Protein AF-A0A6S7IPS3-F1 (afdb_monomer)

Radius of gyration: 25.49 Å; Cα contacts (8 Å, |Δi|>4): 590; chains: 1; bounding box: 64×63×62 Å

Secondary structure (DSSP, 8-state):
----TT--EEEEETTEEEEE-SSS-HHHHHHHHHHHHHHTSS-HHHHHHHHHTT-EEEEE-TTS-GGGSGGGTTS-TTHHHH-SEE---SSS-EEEEEHHHHTT-TT-TT-GGGTS--HHHHHHHHHIIIIIIHHHSTTHHHHHHHHHHHHHHSS--TTTTSGGGS-HHHHHHHHHHHHTT-SPPPTTSS--SS--S--SHHHHHHH-HHHHHHHHHHSTT-PPP--HHHHHTTPPPPP-----SSSS-----PPPP-PPPPPPPPP---PPPPP----------SS-HHHHHHHHHTTTTTSTTHHHHHHH-TTTTT-SSGGGGS-HHHHHHHHHH--HHHHHH-HHHHHHTHHHHTT-

Mean predicted aligned error: 14.06 Å

InterPro domains:
  IPR003582 ShKT domain [PS51670] (283-320)
  IPR003582 ShKT domain [SM00254] (282-321)
  IPR024079 Metallopeptidase, catalytic domain superfamily [G3DSA:3.40.390.10] (58-219)

pLDDT: mean 86.86, std 17.75, range [29.33, 98.88]

Solvent-accessible surface area (backbone atoms only — not comparable to full-atom values): 19919 Å² total; per-residue (Å²): 134,92,67,68,85,66,55,68,36,79,51,65,35,92,81,25,44,31,35,22,36,75,80,38,58,70,65,34,56,53,48,51,34,46,48,54,40,57,77,44,29,18,31,61,57,31,43,50,32,17,40,77,56,60,32,34,37,36,47,35,24,79,92,52,47,51,43,69,43,76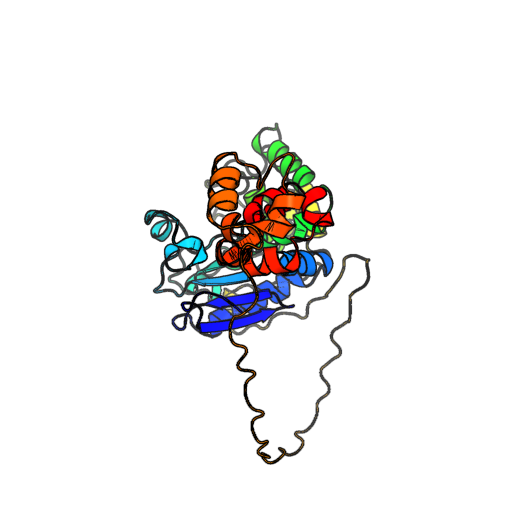,87,36,47,88,53,64,76,67,48,50,77,72,40,61,50,43,50,17,40,87,90,42,31,41,12,26,18,26,30,32,53,52,48,52,32,87,86,18,93,51,25,64,93,71,54,30,42,47,52,47,60,28,16,40,38,32,28,43,43,59,38,3,36,63,69,55,37,85,63,45,65,61,51,48,41,51,52,40,45,41,36,67,73,45,90,48,63,63,62,59,54,22,40,46,62,72,41,49,64,40,34,50,18,50,47,48,24,12,56,48,58,30,28,37,57,34,98,80,44,52,56,73,56,51,36,23,60,60,17,30,38,69,44,35,40,75,74,38,50,69,60,39,51,58,47,36,72,64,44,52,51,70,63,72,66,69,55,42,43,52,43,65,72,69,52,75,69,65,92,67,63,40,21,46,74,82,79,72,66,54,68,73,84,72,79,79,77,89,72,78,89,75,87,83,83,79,92,79,90,77,86,83,81,83,78,87,84,77,78,91,78,87,74,59,50,73,47,60,69,72,57,36,54,55,41,49,76,69,47,28,50,80,44,99,44,24,70,59,30,61,71,27,19,23,40,72,66,51,51,66,51,22,54,79,74,36,59,78,88,46,26,66,53,35,72,74,53,51,40,61,71,40,29,74,70,32,69,66,50,32,63,76,25,35,64,42,38,65,65,99

Sequence (360 aa):
MGLHSFYQKYAHAYGVPIISSNRADSRAIQRACYVVRFALADRKDIRDWLHDRYGRAGVIAERERTTDIPEHSYLPNWWNQRARGLGATLDKPISTGGEENILCRPSDRYYGGGRGEDIFLHEFAHAIHNLGVTGAIPGFDRRIRALYNKRKYGTDRRWSNTYYLSTDREFFAEGVTSYFDVNTETWNGKANGIHNHVNTRTELFSYDRDLYNIVKEVFPCGNRFLDRCSALKGKTPPPFKMNCDGKGGGVKPKPKPTVKPKPKPKPTTYPTPPLPTTTQSGCADKAAPAHCRVWVAKSYCTQHYKDYMMKNCKKSCGCCSPLQKVGAFYQNYCKQYATKTNCDKYAWVKKTCKVVCDCL

Foldseek 3Di:
DLDDPQWDDWDAALQAIETGGPQADVVLSVLLRVLVNQLQFAAPQLSVQLNVLNAYEYEAEQPGFPLVPVLNVPPDPCNRVVDQWAAAASSRRYTYHYSCLSQLNPPPPQNLVVQGASRSSLRVLSNSVRRRCPVRPPCLVVLLQVVLCCCQPNPNVPQPLAQLNVHSSSVLSQLLQQDQLGHDEDPVQPRDNHHGRRRHNVSCCVRPVSSSVSNCLSVVQSAHDDHNSNVSVVDDGDDGWGHNNPPDDTDPPDPDDDDDDDDDDDDDDDDDDDDDDDDDDDDDAQPDPVVLLVCVVVVCCQDPNVVVCLVGVCVSLVNPCLLVVQPSVCSVVCVPQLDQVNCVVPVVNCVNSVSSVSND

Organism: Paramuricea clavata (NCBI:txid317549)

Structure (mmCIF, N/CA/C/O backbone):
data_AF-A0A6S7IPS3-F1
#
_entry.id   AF-A0A6S7IPS3-F1
#
loop_
_atom_site.group_PDB
_atom_site.id
_atom_site.type_symbol
_atom_site.label_atom_id
_atom_site.label_alt_id
_atom_site.label_comp_id
_atom_site.label_asym_id
_atom_site.label_entity_id
_atom_site.label_seq_id
_atom_site.pdbx_PDB_ins_code
_atom_site.Cartn_x
_atom_site.Cartn_y
_atom_site.Cartn_z
_atom_site.occupancy
_atom_site.B_iso_or_equiv
_atom_site.auth_seq_id
_atom_site.auth_comp_id
_atom_site.auth_asym_id
_atom_site.auth_atom_id
_atom_site.pdbx_PDB_model_num
ATOM 1 N N . MET A 1 1 ? 7.816 -18.049 -13.320 1.00 56.25 1 MET A N 1
ATOM 2 C CA . MET A 1 1 ? 6.765 -17.154 -12.779 1.00 56.25 1 MET A CA 1
ATOM 3 C C . MET A 1 1 ? 5.740 -16.709 -13.825 1.00 56.25 1 MET A C 1
ATOM 5 O O . MET A 1 1 ? 4.728 -16.169 -13.416 1.00 56.25 1 MET A O 1
ATOM 9 N N . GLY A 1 2 ? 5.937 -16.940 -15.136 1.00 74.56 2 GLY A N 1
ATOM 10 C CA . GLY A 1 2 ? 4.930 -16.576 -16.152 1.00 74.56 2 GLY A CA 1
ATOM 11 C C . GLY A 1 2 ? 4.661 -15.069 -16.261 1.00 74.56 2 GLY A C 1
ATOM 12 O O . GLY A 1 2 ? 3.579 -14.678 -16.679 1.00 74.56 2 GLY A O 1
ATOM 13 N N . LEU A 1 3 ? 5.619 -14.239 -15.835 1.00 85.31 3 LEU A N 1
ATOM 14 C CA . LEU A 1 3 ? 5.525 -12.781 -15.858 1.00 85.31 3 LEU A CA 1
ATOM 15 C C . LEU A 1 3 ? 6.154 -12.223 -17.140 1.00 85.31 3 LEU A C 1
ATOM 17 O O . LEU A 1 3 ? 6.939 -12.902 -17.801 1.00 85.31 3 LEU A O 1
ATOM 21 N N . HIS A 1 4 ? 5.817 -10.974 -17.459 1.00 94.69 4 HIS A N 1
ATOM 22 C CA . HIS A 1 4 ? 6.373 -10.240 -18.593 1.00 94.69 4 HIS A CA 1
ATOM 23 C C . HIS A 1 4 ? 7.915 -10.201 -18.550 1.00 94.69 4 HIS A C 1
ATOM 25 O O . HIS A 1 4 ? 8.504 -10.057 -17.478 1.00 94.69 4 HIS A O 1
ATOM 31 N N . SER A 1 5 ? 8.572 -10.257 -19.715 1.00 95.44 5 SER A N 1
ATOM 32 C CA . SER A 1 5 ? 10.045 -10.270 -19.858 1.00 95.44 5 SER A CA 1
ATOM 33 C C . SER A 1 5 ? 10.745 -8.992 -19.374 1.00 95.44 5 SER A C 1
ATOM 35 O O . SER A 1 5 ? 11.966 -8.965 -19.212 1.00 95.44 5 SER A O 1
ATOM 37 N N . PHE A 1 6 ? 9.964 -7.941 -19.112 1.00 97.19 6 PHE A N 1
ATOM 38 C CA . PHE A 1 6 ? 10.408 -6.722 -18.434 1.00 97.19 6 PHE A CA 1
ATOM 39 C C . PHE A 1 6 ? 11.038 -7.029 -17.070 1.00 97.19 6 PHE A C 1
ATOM 41 O O . PHE A 1 6 ? 12.022 -6.398 -16.700 1.00 97.19 6 PHE A O 1
ATOM 48 N N . TYR A 1 7 ? 10.506 -8.010 -16.336 1.00 97.75 7 TYR A N 1
ATOM 49 C CA . TYR A 1 7 ? 10.975 -8.332 -14.993 1.00 97.75 7 TYR A CA 1
ATOM 50 C C . TYR A 1 7 ? 12.224 -9.208 -15.023 1.00 97.75 7 TYR A C 1
ATOM 52 O O . TYR A 1 7 ? 12.185 -10.364 -15.438 1.00 97.75 7 TYR A O 1
ATOM 60 N N . GLN A 1 8 ? 13.332 -8.647 -14.545 1.00 97.44 8 GLN A N 1
ATOM 61 C CA . GLN A 1 8 ? 14.662 -9.265 -14.587 1.00 97.44 8 GLN A CA 1
ATOM 62 C C . GLN A 1 8 ? 15.346 -9.286 -13.216 1.00 97.44 8 GLN A C 1
ATOM 64 O O . GLN A 1 8 ? 16.310 -10.024 -13.017 1.00 97.44 8 GLN A O 1
ATOM 69 N N . LYS A 1 9 ? 14.833 -8.517 -12.248 1.00 96.31 9 LYS A N 1
ATOM 70 C CA . LYS A 1 9 ? 15.218 -8.598 -10.837 1.00 96.31 9 LYS A CA 1
ATOM 71 C C . LYS A 1 9 ? 14.068 -9.155 -10.016 1.00 96.31 9 LYS A C 1
ATOM 73 O O . LYS A 1 9 ? 12.905 -8.829 -10.252 1.00 96.31 9 LYS A O 1
ATOM 78 N N . TYR A 1 10 ? 14.417 -9.994 -9.047 1.00 96.31 10 TYR A N 1
ATOM 79 C CA . TYR A 1 10 ? 13.468 -10.700 -8.201 1.00 96.31 10 TYR A CA 1
ATOM 80 C C . TYR A 1 10 ? 14.008 -10.856 -6.779 1.00 96.31 10 TYR A C 1
ATOM 82 O O . TYR A 1 10 ? 15.163 -11.225 -6.568 1.00 96.31 10 TYR A O 1
ATOM 90 N N . ALA A 1 11 ? 13.132 -10.631 -5.812 1.00 94.94 11 ALA A N 1
ATOM 91 C CA . ALA A 1 11 ? 13.226 -11.119 -4.447 1.00 94.94 11 ALA A CA 1
ATOM 92 C C . ALA A 1 11 ? 11.829 -11.585 -4.009 1.00 94.94 11 ALA A C 1
ATOM 94 O O . ALA A 1 11 ? 10.851 -11.425 -4.740 1.00 94.94 11 ALA A O 1
ATOM 95 N N . HIS A 1 12 ? 11.705 -12.153 -2.814 1.00 95.94 12 HIS A N 1
ATOM 96 C CA . HIS A 1 12 ? 10.392 -12.441 -2.248 1.00 95.94 12 HIS A CA 1
ATOM 97 C C . HIS A 1 12 ? 10.390 -12.351 -0.729 1.00 95.94 12 HIS A C 1
ATOM 99 O O . HIS A 1 12 ? 11.399 -12.604 -0.070 1.00 95.94 12 HIS A O 1
ATOM 105 N N . ALA A 1 13 ? 9.214 -12.071 -0.178 1.00 93.44 13 ALA A N 1
ATOM 106 C CA . ALA A 1 13 ? 8.926 -12.218 1.239 1.00 93.44 13 ALA A CA 1
ATOM 107 C C . ALA A 1 13 ? 7.641 -13.036 1.381 1.00 93.44 13 ALA A C 1
ATOM 109 O O . ALA A 1 13 ? 6.615 -12.684 0.813 1.00 93.44 13 ALA A O 1
ATOM 110 N N . TYR A 1 14 ? 7.708 -14.166 2.090 1.00 92.00 14 TYR A N 1
ATOM 111 C CA . TYR A 1 14 ? 6.552 -15.053 2.317 1.00 92.00 14 TYR A CA 1
ATOM 112 C C . TYR A 1 14 ? 5.823 -15.503 1.037 1.00 92.00 14 TYR A C 1
ATOM 114 O O . TYR A 1 14 ? 4.606 -15.619 1.018 1.00 92.00 14 TYR A O 1
ATOM 122 N N . GLY A 1 15 ? 6.566 -15.723 -0.049 1.00 88.88 15 GLY A N 1
ATOM 123 C CA . GLY A 1 15 ? 5.996 -16.111 -1.343 1.00 88.88 15 GLY A CA 1
ATOM 124 C C . GLY A 1 15 ? 5.400 -14.955 -2.155 1.00 88.88 15 GLY A C 1
ATOM 125 O O . GLY A 1 15 ? 4.961 -15.189 -3.275 1.00 88.88 15 GLY A O 1
ATOM 126 N N . VAL A 1 16 ? 5.420 -13.721 -1.643 1.00 95.12 16 VAL A N 1
ATOM 127 C CA . VAL A 1 16 ? 5.019 -12.505 -2.367 1.00 95.12 16 VAL A CA 1
ATOM 128 C C . VAL A 1 16 ? 6.215 -12.000 -3.181 1.00 95.12 16 VAL A C 1
ATOM 130 O O . VAL A 1 16 ? 7.246 -11.686 -2.577 1.00 95.12 16 VAL A O 1
ATOM 133 N N . PRO A 1 17 ? 6.136 -11.948 -4.525 1.00 97.38 17 PRO A N 1
ATOM 134 C CA . PRO A 1 17 ? 7.214 -11.446 -5.375 1.00 97.38 17 PRO A CA 1
ATOM 135 C C . PRO A 1 17 ? 7.490 -9.952 -5.179 1.00 97.38 17 PRO A C 1
ATOM 137 O O . PRO A 1 17 ? 6.562 -9.146 -5.163 1.00 97.38 17 PRO A O 1
ATOM 140 N N . ILE A 1 18 ? 8.772 -9.592 -5.128 1.00 98.56 18 ILE A N 1
ATOM 141 C CA . ILE A 1 18 ? 9.281 -8.230 -5.300 1.00 98.56 18 ILE A CA 1
ATOM 142 C C . ILE A 1 18 ? 10.056 -8.211 -6.612 1.00 98.56 18 ILE A C 1
ATOM 144 O O . ILE A 1 18 ? 11.066 -8.904 -6.734 1.00 98.56 18 ILE A O 1
ATOM 148 N N . ILE A 1 19 ? 9.580 -7.455 -7.596 1.00 98.44 19 ILE A N 1
ATOM 149 C CA . ILE A 1 19 ? 10.064 -7.528 -8.978 1.00 98.44 19 ILE A CA 1
ATOM 150 C C . ILE A 1 19 ? 10.410 -6.158 -9.552 1.00 98.44 19 ILE A C 1
ATOM 152 O O . ILE A 1 19 ? 9.846 -5.138 -9.173 1.00 98.44 19 ILE A O 1
ATOM 156 N N . SER A 1 20 ? 11.354 -6.129 -10.484 1.00 98.62 20 SER A N 1
ATOM 157 C CA . SER A 1 20 ? 11.685 -4.932 -11.261 1.00 98.62 20 SER A CA 1
ATOM 158 C C . SER A 1 20 ? 12.402 -5.320 -12.548 1.00 98.62 20 SER A C 1
ATOM 160 O O . SER A 1 20 ? 12.745 -6.492 -12.749 1.00 98.62 20 SER A O 1
ATOM 162 N N . SER A 1 21 ? 12.657 -4.344 -13.409 1.00 98.44 21 SER A N 1
ATOM 163 C CA . SER A 1 21 ? 13.586 -4.506 -14.519 1.00 98.44 21 SER A CA 1
ATOM 164 C C . SER A 1 21 ? 15.032 -4.655 -14.035 1.00 98.44 21 SER A C 1
ATOM 166 O O . SER A 1 21 ? 15.342 -4.607 -12.841 1.00 98.44 21 SER A O 1
ATOM 168 N N . ASN A 1 22 ? 15.956 -4.826 -14.978 1.00 97.62 22 ASN A N 1
ATOM 169 C CA . ASN A 1 22 ? 17.385 -4.786 -14.680 1.00 97.62 22 ASN A CA 1
ATOM 170 C C . ASN A 1 22 ? 17.904 -3.380 -14.337 1.00 97.62 22 ASN A C 1
ATOM 172 O O . ASN A 1 22 ? 19.006 -3.282 -13.792 1.00 97.62 22 ASN A O 1
ATOM 176 N N . ARG A 1 23 ? 17.137 -2.320 -14.629 1.00 98.12 23 ARG A N 1
ATOM 177 C CA . ARG A 1 23 ? 17.559 -0.924 -14.457 1.00 98.12 23 ARG A CA 1
ATOM 178 C C . ARG A 1 23 ? 17.527 -0.474 -13.007 1.00 98.12 23 ARG A C 1
ATOM 180 O O . ARG A 1 23 ? 18.312 0.399 -12.649 1.00 98.12 23 ARG A O 1
ATOM 187 N N . ALA A 1 24 ? 16.648 -1.054 -12.192 1.00 97.81 24 ALA A N 1
ATOM 188 C CA . ALA A 1 24 ? 16.538 -0.656 -10.799 1.00 97.81 24 ALA A CA 1
ATOM 189 C C . ALA A 1 24 ? 17.780 -1.062 -10.000 1.00 97.81 24 ALA A C 1
ATOM 191 O O . ALA A 1 24 ? 18.295 -2.163 -10.172 1.00 97.81 24 ALA A O 1
ATOM 192 N N . ASP A 1 25 ? 18.253 -0.230 -9.085 1.00 96.81 25 ASP A N 1
ATOM 193 C CA . ASP A 1 25 ? 19.314 -0.551 -8.140 1.00 96.81 25 ASP A CA 1
ATOM 194 C C . ASP A 1 25 ? 18.913 -1.767 -7.284 1.00 96.81 25 ASP A C 1
ATOM 196 O O . ASP A 1 25 ? 17.822 -1.841 -6.713 1.00 96.81 25 ASP A O 1
ATOM 200 N N . SER A 1 26 ? 19.810 -2.747 -7.153 1.00 96.31 26 SER A N 1
ATOM 201 C CA . SER A 1 26 ? 19.550 -3.947 -6.347 1.00 96.31 26 SER A CA 1
ATOM 202 C C . SER A 1 26 ? 19.284 -3.617 -4.869 1.00 96.31 26 SER A C 1
ATOM 204 O O . SER A 1 26 ? 18.578 -4.369 -4.195 1.00 96.31 26 SER A O 1
ATOM 206 N N . ARG A 1 27 ? 19.777 -2.476 -4.365 1.00 96.56 27 ARG A N 1
ATOM 207 C CA . ARG A 1 27 ? 19.449 -1.957 -3.027 1.00 96.56 27 ARG A CA 1
ATOM 208 C C . ARG A 1 27 ? 17.968 -1.598 -2.896 1.00 96.56 27 ARG A C 1
ATOM 210 O O . ARG A 1 27 ? 17.392 -1.816 -1.831 1.00 96.56 27 ARG A O 1
ATOM 217 N N . ALA A 1 28 ? 17.332 -1.113 -3.965 1.00 98.19 28 ALA A N 1
ATOM 218 C CA . ALA A 1 28 ? 15.905 -0.795 -3.958 1.00 98.19 28 ALA A CA 1
ATOM 219 C C . ALA A 1 28 ? 15.064 -2.072 -3.831 1.00 98.19 28 ALA A C 1
ATOM 221 O O . ALA A 1 28 ? 14.166 -2.131 -2.996 1.00 98.19 28 ALA A O 1
ATOM 222 N N . ILE A 1 29 ? 15.425 -3.142 -4.553 1.00 98.00 29 ILE A N 1
ATOM 223 C CA . ILE A 1 29 ? 14.798 -4.470 -4.405 1.00 98.00 29 ILE A CA 1
ATOM 224 C C . ILE A 1 29 ? 14.927 -4.977 -2.960 1.00 98.00 29 ILE A C 1
ATOM 226 O O . ILE A 1 29 ? 13.960 -5.475 -2.384 1.00 98.00 29 ILE A O 1
ATOM 230 N N . GLN A 1 30 ? 16.111 -4.847 -2.351 1.00 96.69 30 GLN A N 1
ATOM 231 C CA . GLN A 1 30 ? 16.345 -5.289 -0.971 1.00 96.69 30 GLN A CA 1
ATOM 232 C C . GLN A 1 30 ? 15.505 -4.494 0.037 1.00 96.69 30 GLN A C 1
ATOM 234 O O . GLN A 1 30 ? 14.882 -5.086 0.923 1.00 96.69 30 GLN A O 1
ATOM 239 N N . ARG A 1 31 ? 15.435 -3.164 -0.107 1.00 97.94 31 ARG A N 1
ATOM 240 C CA . ARG A 1 31 ? 14.632 -2.307 0.777 1.00 97.94 31 ARG A CA 1
ATOM 241 C C . ARG A 1 31 ? 13.130 -2.512 0.572 1.00 97.94 31 ARG A C 1
ATOM 243 O O . ARG A 1 31 ? 12.400 -2.545 1.561 1.00 97.94 31 ARG A O 1
ATOM 250 N N . ALA A 1 32 ? 12.679 -2.723 -0.663 1.00 98.69 32 ALA A N 1
ATOM 251 C CA . ALA A 1 32 ? 11.305 -3.109 -0.974 1.00 98.69 32 ALA A CA 1
ATOM 252 C C . ALA A 1 32 ? 10.950 -4.471 -0.353 1.00 98.69 32 ALA A C 1
ATOM 254 O O . ALA A 1 32 ? 9.910 -4.616 0.285 1.00 98.69 32 ALA A O 1
ATOM 255 N N . CYS A 1 33 ? 11.853 -5.452 -0.445 1.00 98.19 33 CYS A N 1
ATOM 256 C CA . CYS A 1 33 ? 11.698 -6.746 0.219 1.00 98.19 33 CYS A CA 1
ATOM 257 C C . CYS A 1 33 ? 11.589 -6.595 1.743 1.00 98.19 33 CYS A C 1
ATOM 259 O O . CYS A 1 33 ? 10.763 -7.261 2.365 1.00 98.19 33 CYS A O 1
ATOM 261 N N . TYR A 1 34 ? 12.348 -5.676 2.355 1.00 98.19 34 TYR A N 1
ATOM 262 C CA . TYR A 1 34 ? 12.166 -5.338 3.767 1.00 98.19 34 TYR A CA 1
ATOM 263 C C . TYR A 1 34 ? 10.763 -4.790 4.065 1.00 98.19 34 TYR A C 1
ATOM 265 O O . TYR A 1 34 ? 10.157 -5.282 5.014 1.00 98.19 34 TYR A O 1
ATOM 273 N N . VAL A 1 35 ? 10.230 -3.851 3.269 1.00 98.69 35 VAL A N 1
ATOM 274 C CA . VAL A 1 35 ? 8.860 -3.327 3.468 1.00 98.69 35 VAL A CA 1
ATOM 275 C C . VAL A 1 35 ? 7.840 -4.442 3.417 1.00 98.69 35 VAL A C 1
ATOM 277 O O . VAL A 1 35 ? 7.073 -4.593 4.359 1.00 98.69 35 VAL A O 1
ATOM 280 N N . VAL A 1 36 ? 7.866 -5.256 2.361 1.00 98.75 36 VAL A N 1
ATOM 281 C CA . VAL A 1 36 ? 6.911 -6.358 2.200 1.00 98.75 36 VAL A CA 1
ATOM 282 C C . VAL A 1 36 ? 7.043 -7.336 3.364 1.00 98.75 36 VAL A C 1
ATOM 284 O O . VAL A 1 36 ? 6.043 -7.714 3.965 1.00 98.75 36 VAL A O 1
ATOM 287 N N . ARG A 1 37 ? 8.273 -7.707 3.744 1.00 98.12 37 ARG A N 1
ATOM 288 C CA . ARG A 1 37 ? 8.525 -8.605 4.878 1.00 98.12 37 ARG A CA 1
ATOM 289 C C . ARG A 1 37 ? 8.013 -8.027 6.201 1.00 98.12 37 ARG A C 1
ATOM 291 O O . ARG A 1 37 ? 7.472 -8.763 7.015 1.00 98.12 37 ARG A O 1
ATOM 298 N N . PHE A 1 38 ? 8.198 -6.733 6.426 1.00 98.56 38 PHE A N 1
ATOM 299 C CA . PHE A 1 38 ? 7.736 -6.056 7.629 1.00 98.56 38 PHE A CA 1
ATOM 300 C C . PHE A 1 38 ? 6.210 -5.937 7.658 1.00 98.56 38 PHE A C 1
ATOM 302 O O . PHE A 1 38 ? 5.579 -6.383 8.609 1.00 98.56 38 PHE A O 1
ATOM 309 N N . ALA A 1 39 ? 5.611 -5.381 6.607 1.00 98.25 39 ALA A N 1
ATOM 310 C CA . ALA A 1 39 ? 4.184 -5.080 6.557 1.00 98.25 39 ALA A CA 1
ATOM 311 C C . ALA A 1 39 ? 3.328 -6.356 6.583 1.00 98.25 39 ALA A C 1
ATOM 313 O O . ALA A 1 39 ? 2.197 -6.365 7.052 1.00 98.25 39 ALA A O 1
ATOM 314 N N . LEU A 1 40 ? 3.889 -7.476 6.136 1.00 97.88 40 LEU A N 1
ATOM 315 C CA . LEU A 1 40 ? 3.233 -8.770 6.194 1.00 97.88 40 LEU A CA 1
ATOM 316 C C . LEU A 1 40 ? 3.532 -9.569 7.463 1.00 97.88 40 LEU A C 1
ATOM 318 O O . LEU A 1 40 ? 2.981 -10.654 7.614 1.00 97.88 40 LEU A O 1
ATOM 322 N N . ALA A 1 41 ? 4.373 -9.093 8.381 1.00 97.00 41 ALA A N 1
ATOM 323 C CA . ALA A 1 41 ? 4.835 -9.865 9.536 1.00 97.00 41 ALA A CA 1
ATOM 324 C C . ALA A 1 41 ? 3.702 -10.322 10.474 1.00 97.00 41 ALA A C 1
ATOM 326 O O . ALA A 1 41 ? 3.693 -11.452 10.981 1.00 97.00 41 ALA A O 1
ATOM 327 N N . ASP A 1 42 ? 2.729 -9.446 10.687 1.00 97.62 42 ASP A N 1
ATOM 328 C CA . ASP A 1 42 ? 1.835 -9.531 11.835 1.00 97.62 42 ASP A CA 1
ATOM 329 C C . ASP A 1 42 ? 0.724 -10.575 11.695 1.00 97.62 42 ASP A C 1
ATOM 331 O O . ASP A 1 42 ? 0.273 -11.107 12.708 1.00 97.62 42 ASP A O 1
ATOM 335 N N . ARG A 1 43 ? 0.296 -10.887 10.465 1.00 96.12 43 ARG A N 1
ATOM 336 C CA . ARG A 1 43 ? -0.910 -11.682 10.179 1.00 96.12 43 ARG A CA 1
ATOM 337 C C . ARG A 1 43 ? -0.667 -12.708 9.080 1.00 96.12 43 ARG A C 1
ATOM 339 O O . ARG A 1 43 ? -0.484 -12.339 7.923 1.00 96.12 43 ARG A O 1
ATOM 346 N N . LYS A 1 44 ? -0.674 -14.004 9.416 1.00 95.06 44 LYS A N 1
ATOM 347 C CA . LYS A 1 44 ? -0.474 -15.069 8.415 1.00 95.06 44 LYS A CA 1
ATOM 348 C C . LYS A 1 44 ? -1.625 -15.143 7.416 1.00 95.06 44 LYS A C 1
ATOM 350 O O . LYS A 1 44 ? -1.367 -15.251 6.228 1.00 95.06 44 LYS A O 1
ATOM 355 N N . ASP A 1 45 ? -2.860 -15.052 7.879 1.00 95.44 45 ASP A N 1
ATOM 356 C CA . ASP A 1 45 ? -4.041 -15.103 7.019 1.00 95.44 45 ASP A CA 1
ATOM 357 C C . ASP A 1 45 ? -4.062 -13.980 5.968 1.00 95.44 45 ASP A C 1
ATOM 359 O O . ASP A 1 45 ? -4.352 -14.241 4.806 1.00 95.44 45 ASP A O 1
ATOM 363 N N . ILE A 1 46 ? -3.672 -12.752 6.326 1.00 97.81 46 ILE A N 1
ATOM 364 C CA . ILE A 1 46 ? -3.511 -11.644 5.366 1.00 97.81 46 ILE A CA 1
ATOM 365 C C . ILE A 1 46 ? -2.447 -11.978 4.316 1.00 97.81 46 ILE A C 1
ATOM 367 O O . ILE A 1 46 ? -2.659 -11.715 3.131 1.00 97.81 46 ILE A O 1
ATOM 371 N N . ARG A 1 47 ? -1.316 -12.569 4.729 1.00 95.50 47 ARG A N 1
ATOM 372 C CA . ARG A 1 47 ? -0.270 -13.017 3.794 1.00 95.50 47 ARG A CA 1
ATOM 373 C C . ARG A 1 47 ? -0.780 -14.065 2.826 1.00 95.50 47 ARG A C 1
ATOM 375 O O . ARG A 1 47 ? -0.513 -13.944 1.636 1.00 95.50 47 ARG A O 1
ATOM 382 N N . ASP A 1 48 ? -1.482 -15.067 3.346 1.00 93.62 48 ASP A N 1
ATOM 383 C CA . ASP A 1 48 ? -2.020 -16.169 2.554 1.00 93.62 48 ASP A CA 1
ATOM 384 C C . ASP A 1 48 ? -3.003 -15.619 1.509 1.00 93.62 48 ASP A C 1
ATOM 386 O O . ASP A 1 48 ? -2.822 -15.856 0.321 1.00 93.62 48 ASP A O 1
ATOM 390 N N . TRP A 1 49 ? -3.945 -14.756 1.911 1.00 95.94 49 TRP A N 1
ATOM 391 C CA . TRP A 1 49 ? -4.876 -14.111 0.980 1.00 95.94 49 TRP A CA 1
ATOM 392 C C . TRP A 1 49 ? -4.185 -13.253 -0.082 1.00 95.94 49 TRP A C 1
ATOM 394 O O . TRP A 1 49 ? -4.564 -13.299 -1.254 1.00 95.94 49 TRP A O 1
ATOM 404 N N . LEU A 1 50 ? -3.168 -12.477 0.304 1.00 94.69 50 LEU A N 1
ATOM 405 C CA . LEU A 1 50 ? -2.412 -11.667 -0.647 1.00 94.69 50 LEU A CA 1
ATOM 406 C C . LEU A 1 50 ? -1.650 -12.556 -1.640 1.00 94.69 50 LEU A C 1
ATOM 408 O O . LEU A 1 50 ? -1.650 -12.263 -2.835 1.00 94.69 50 LEU A O 1
ATOM 412 N N . HIS A 1 51 ? -1.048 -13.651 -1.172 1.00 92.56 51 HIS A N 1
ATOM 413 C CA . HIS A 1 51 ? -0.366 -14.629 -2.019 1.00 92.56 51 HIS A CA 1
ATOM 414 C C . HIS A 1 51 ? -1.334 -15.341 -2.976 1.00 92.56 51 HIS A C 1
ATOM 416 O O . HIS A 1 51 ? -1.086 -15.370 -4.181 1.00 92.56 51 HIS A O 1
ATOM 422 N N . ASP A 1 52 ? -2.462 -15.836 -2.464 1.00 90.00 52 ASP A N 1
ATOM 423 C CA . ASP A 1 52 ? -3.482 -16.566 -3.228 1.00 90.00 52 ASP A CA 1
ATOM 424 C C . ASP A 1 52 ? -4.139 -15.695 -4.305 1.00 90.00 52 ASP A C 1
ATOM 426 O O . ASP A 1 52 ? -4.609 -16.191 -5.329 1.00 90.00 52 ASP A O 1
ATOM 430 N N . ARG A 1 53 ? -4.133 -14.373 -4.107 1.00 91.00 53 ARG A N 1
ATOM 431 C CA . ARG A 1 53 ? -4.588 -13.381 -5.092 1.00 91.00 53 ARG A CA 1
ATOM 432 C C . ARG A 1 53 ? -3.458 -12.829 -5.959 1.00 91.00 53 ARG A C 1
ATOM 434 O O . ARG A 1 53 ? -3.616 -11.785 -6.588 1.00 91.00 53 ARG A O 1
ATOM 441 N N . TYR A 1 54 ? -2.332 -13.538 -6.022 1.00 94.19 54 TYR A N 1
ATOM 442 C CA . TYR A 1 54 ? -1.168 -13.209 -6.843 1.00 94.19 54 TYR A CA 1
ATOM 443 C C . TYR A 1 54 ? -0.592 -11.817 -6.571 1.00 94.19 54 TYR A C 1
ATOM 445 O O . TYR A 1 54 ? -0.042 -11.198 -7.485 1.00 94.19 54 TYR A O 1
ATOM 453 N N . GLY A 1 55 ? -0.711 -11.327 -5.336 1.00 96.94 55 GLY A N 1
ATOM 454 C CA . GLY A 1 55 ? -0.176 -10.040 -4.922 1.00 96.94 55 GLY A CA 1
ATOM 455 C C . GLY A 1 55 ? 1.334 -9.962 -5.123 1.00 96.94 55 GLY A C 1
ATOM 456 O O . GLY A 1 55 ? 2.072 -10.914 -4.855 1.00 96.94 55 GLY A O 1
ATOM 457 N N . ARG A 1 56 ? 1.794 -8.819 -5.625 1.00 98.19 56 ARG A N 1
ATOM 458 C CA . ARG A 1 56 ? 3.198 -8.520 -5.920 1.00 98.19 56 ARG A CA 1
ATOM 459 C C . ARG A 1 56 ? 3.542 -7.114 -5.458 1.00 98.19 56 ARG A C 1
ATOM 461 O O . ARG A 1 56 ? 2.669 -6.259 -5.316 1.00 98.19 56 ARG A O 1
ATOM 468 N N . ALA A 1 57 ? 4.832 -6.871 -5.293 1.00 98.75 57 ALA A N 1
ATOM 469 C CA . ALA A 1 57 ? 5.371 -5.530 -5.187 1.00 98.75 57 ALA A CA 1
ATOM 470 C C . ALA A 1 57 ? 6.367 -5.269 -6.324 1.00 98.75 57 ALA A C 1
ATOM 472 O O . ALA A 1 57 ? 7.146 -6.151 -6.689 1.00 98.75 57 ALA A O 1
ATOM 473 N N . GLY A 1 58 ? 6.341 -4.071 -6.897 1.00 98.50 58 GLY A N 1
ATOM 474 C CA . GLY A 1 58 ? 7.200 -3.671 -8.003 1.00 98.50 58 GLY A CA 1
ATOM 475 C C . GLY A 1 58 ? 8.038 -2.443 -7.676 1.00 98.50 58 GLY A C 1
ATOM 476 O O . GLY A 1 58 ? 7.558 -1.507 -7.044 1.00 98.50 58 GLY A O 1
ATOM 477 N N . VAL A 1 59 ? 9.285 -2.424 -8.134 1.00 98.88 59 VAL A N 1
ATOM 478 C CA . VAL A 1 59 ? 10.120 -1.217 -8.096 1.00 98.88 59 VAL A CA 1
ATOM 479 C C . VAL A 1 59 ? 10.136 -0.599 -9.484 1.00 98.88 59 VAL A C 1
ATOM 481 O O . VAL A 1 59 ? 10.475 -1.287 -10.448 1.00 98.88 59 VAL A O 1
ATOM 484 N N . ILE A 1 60 ? 9.788 0.682 -9.574 1.00 98.75 60 ILE A N 1
ATOM 485 C CA . ILE A 1 60 ? 9.939 1.472 -10.796 1.00 98.75 60 ILE A CA 1
ATOM 486 C C . ILE A 1 60 ? 11.329 2.103 -10.739 1.00 98.75 60 ILE A C 1
ATOM 488 O O . ILE A 1 60 ? 11.590 2.906 -9.840 1.00 98.75 60 ILE A O 1
ATOM 492 N N . ALA A 1 61 ? 12.237 1.754 -11.652 1.00 98.38 61 ALA A N 1
ATOM 493 C CA . ALA A 1 61 ? 13.565 2.363 -11.655 1.00 98.38 61 ALA A CA 1
ATOM 494 C C . ALA A 1 61 ? 13.452 3.886 -11.845 1.00 98.38 61 ALA A C 1
ATOM 496 O O . ALA A 1 61 ? 12.489 4.390 -12.427 1.00 98.38 61 ALA A O 1
ATOM 497 N N . GLU A 1 62 ? 14.440 4.648 -11.380 1.00 95.19 62 GLU A N 1
ATOM 498 C CA . GLU A 1 62 ? 14.384 6.120 -11.426 1.00 95.19 62 GLU A CA 1
ATOM 499 C C . GLU A 1 62 ? 14.290 6.665 -12.867 1.00 95.19 62 GLU A C 1
ATOM 501 O O . GLU A 1 62 ? 13.675 7.697 -13.117 1.00 95.19 62 GLU A O 1
ATOM 506 N N . ARG 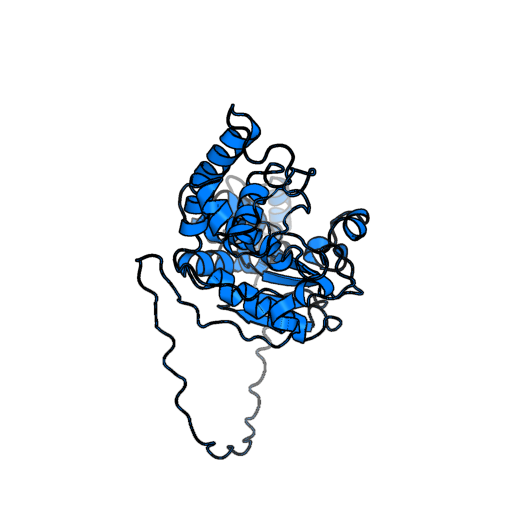A 1 63 ? 14.846 5.928 -13.840 1.00 93.38 63 ARG A N 1
ATOM 507 C CA . ARG A 1 63 ? 14.779 6.248 -15.280 1.00 93.38 63 ARG A CA 1
ATOM 508 C C . ARG A 1 63 ? 13.620 5.574 -16.022 1.00 93.38 63 ARG A C 1
ATOM 510 O O . ARG A 1 63 ? 13.568 5.633 -17.248 1.00 93.38 63 ARG A O 1
ATOM 517 N N . GLU A 1 64 ? 12.741 4.890 -15.306 1.00 97.50 64 GLU A N 1
ATOM 518 C CA . GLU A 1 64 ? 11.515 4.304 -15.845 1.00 97.50 64 GLU A CA 1
ATOM 519 C C . GLU A 1 64 ? 10.323 5.175 -15.489 1.00 97.50 64 GLU A C 1
ATOM 521 O O . GLU A 1 64 ? 10.351 5.961 -14.545 1.00 97.50 64 GLU A O 1
ATOM 526 N N . ARG A 1 65 ? 9.247 5.014 -16.240 1.00 96.25 65 ARG A N 1
ATOM 527 C CA . ARG A 1 65 ? 7.970 5.673 -16.025 1.00 96.25 65 ARG A CA 1
ATOM 528 C C . ARG A 1 65 ? 6.979 4.709 -15.383 1.00 96.25 65 ARG A C 1
ATOM 530 O O . ARG A 1 65 ? 7.132 3.494 -15.449 1.00 96.25 65 ARG A O 1
ATOM 537 N N . THR A 1 66 ? 5.919 5.248 -14.794 1.00 96.00 66 THR A N 1
ATOM 538 C CA . THR A 1 66 ? 4.863 4.437 -14.170 1.00 96.00 66 THR A CA 1
ATOM 539 C C . THR A 1 66 ? 4.208 3.491 -15.170 1.00 96.00 66 THR A C 1
ATOM 541 O O . THR A 1 66 ? 3.976 2.332 -14.839 1.00 96.00 66 THR A O 1
ATOM 544 N N . THR A 1 67 ? 3.995 3.941 -16.409 1.00 96.50 67 THR A N 1
ATOM 545 C CA . THR A 1 67 ? 3.444 3.118 -17.495 1.00 96.50 67 THR A CA 1
ATOM 546 C C . THR A 1 67 ? 4.441 2.128 -18.105 1.00 96.50 67 THR A C 1
ATOM 548 O O . THR A 1 67 ? 4.027 1.307 -18.917 1.00 96.50 67 THR A O 1
ATOM 551 N N . ASP A 1 68 ? 5.731 2.172 -17.742 1.00 97.50 68 ASP A N 1
ATOM 552 C CA . ASP A 1 68 ? 6.710 1.169 -18.197 1.00 97.50 68 ASP A CA 1
ATOM 553 C C . ASP A 1 68 ? 6.536 -0.160 -17.445 1.00 97.50 68 ASP A C 1
ATOM 555 O O . ASP A 1 68 ? 6.928 -1.217 -17.939 1.00 97.50 68 ASP A O 1
ATOM 559 N N . ILE A 1 69 ? 5.906 -0.125 -16.264 1.00 98.12 69 ILE A N 1
ATOM 560 C CA . ILE A 1 69 ? 5.464 -1.334 -15.573 1.00 98.12 69 ILE A CA 1
ATOM 561 C C . ILE A 1 69 ? 4.375 -2.008 -16.425 1.00 98.12 69 ILE A C 1
ATOM 563 O O . ILE A 1 69 ? 3.345 -1.378 -16.685 1.00 98.12 69 ILE A O 1
ATOM 567 N N . PRO A 1 70 ? 4.538 -3.285 -16.823 1.00 97.25 70 PRO A N 1
ATOM 568 C CA . PRO A 1 70 ? 3.598 -3.966 -17.716 1.00 97.25 70 PRO A CA 1
ATOM 569 C C . PRO A 1 70 ? 2.139 -3.893 -17.249 1.00 97.25 70 PRO A C 1
ATOM 571 O O . PRO A 1 70 ? 1.248 -3.582 -18.041 1.00 97.25 70 PRO A O 1
ATOM 574 N N . GLU A 1 71 ? 1.889 -4.090 -15.955 1.00 96.12 71 GLU A N 1
ATOM 575 C CA . GLU A 1 71 ? 0.564 -4.015 -15.338 1.00 96.12 71 GLU A CA 1
ATOM 576 C C . GLU A 1 71 ? -0.071 -2.619 -15.391 1.00 96.12 71 GLU A C 1
ATOM 578 O O . GLU A 1 71 ? -1.286 -2.523 -15.243 1.00 96.12 71 GLU A O 1
ATOM 583 N N . HIS A 1 72 ? 0.706 -1.560 -15.625 1.00 96.38 72 HIS A N 1
ATOM 584 C CA . HIS A 1 72 ? 0.265 -0.160 -15.674 1.00 96.38 72 HIS A CA 1
ATOM 585 C C . HIS A 1 72 ? 0.298 0.442 -17.082 1.00 96.38 72 HIS A C 1
ATOM 587 O O . HIS A 1 72 ? -0.118 1.583 -17.268 1.00 96.38 72 HIS A O 1
ATOM 593 N N . SER A 1 73 ? 0.752 -0.315 -18.082 1.00 95.88 73 SER A N 1
ATOM 594 C CA . SER A 1 73 ? 0.894 0.141 -19.475 1.00 95.88 73 SER A CA 1
ATOM 595 C C . SER A 1 73 ? -0.411 0.611 -20.131 1.00 95.88 73 SER A C 1
ATOM 597 O O . SER A 1 73 ? -0.382 1.355 -21.106 1.00 95.88 73 SER A O 1
ATOM 599 N N . TYR A 1 74 ? -1.561 0.212 -19.581 1.00 90.56 74 TYR A N 1
ATOM 600 C CA . TYR A 1 74 ? -2.885 0.641 -20.035 1.00 90.56 74 TYR A CA 1
ATOM 601 C C . TYR A 1 74 ? -3.247 2.074 -19.610 1.00 90.56 74 TYR A C 1
ATOM 603 O O . TYR A 1 74 ? -4.230 2.631 -20.100 1.00 90.56 74 TYR A O 1
ATOM 611 N N . LEU A 1 75 ? -2.510 2.656 -18.659 1.00 91.00 75 LEU A N 1
ATOM 612 C CA . LEU A 1 75 ? -2.800 3.983 -18.136 1.00 91.00 75 LEU A CA 1
ATOM 613 C C . LEU A 1 75 ? -2.374 5.073 -19.134 1.00 91.00 75 LEU A C 1
ATOM 615 O O . LEU A 1 75 ? -1.327 4.955 -19.772 1.00 91.00 75 LEU A O 1
ATOM 619 N N . PRO A 1 76 ? -3.127 6.183 -19.239 1.00 91.56 76 PRO A N 1
ATOM 620 C CA . PRO A 1 76 ? -2.721 7.308 -20.074 1.00 91.56 76 PRO A CA 1
ATOM 621 C C . PRO A 1 76 ? -1.391 7.939 -19.629 1.00 91.56 76 PRO A C 1
ATOM 623 O O . PRO A 1 76 ? -1.095 8.027 -18.437 1.00 91.56 76 PRO A O 1
ATOM 626 N N . ASN A 1 77 ? -0.639 8.497 -20.581 1.00 91.19 77 ASN A N 1
ATOM 627 C CA . ASN A 1 77 ? 0.713 9.032 -20.357 1.00 91.19 77 ASN A CA 1
ATOM 628 C C . ASN A 1 77 ? 0.839 10.090 -19.245 1.00 91.19 77 ASN A C 1
ATOM 630 O O . ASN A 1 77 ? 1.922 10.231 -18.677 1.00 91.19 77 ASN A O 1
ATOM 634 N N . TRP A 1 78 ? -0.226 10.826 -18.906 1.00 89.81 78 TRP A N 1
ATOM 635 C CA . TRP A 1 78 ? -0.187 11.821 -17.824 1.00 89.81 78 TRP A CA 1
ATOM 636 C C . TRP A 1 78 ? 0.071 11.193 -16.443 1.00 89.81 78 TRP A C 1
ATOM 638 O O . TRP A 1 78 ? 0.598 11.866 -15.554 1.00 89.81 78 TRP A O 1
ATOM 648 N N . TRP A 1 79 ? -0.181 9.890 -16.268 1.00 92.00 79 TRP A N 1
ATOM 649 C CA . TRP A 1 79 ? 0.193 9.157 -15.052 1.00 92.00 79 TRP A CA 1
ATOM 650 C C . TRP A 1 79 ? 1.694 9.185 -14.768 1.00 92.00 79 TRP A C 1
ATOM 652 O O . TRP A 1 79 ? 2.093 9.208 -13.605 1.00 92.00 79 TRP A O 1
ATOM 662 N N . ASN A 1 80 ? 2.522 9.276 -15.811 1.00 92.31 80 ASN A N 1
ATOM 663 C CA . ASN A 1 80 ? 3.978 9.351 -15.676 1.00 92.31 80 ASN A CA 1
ATOM 664 C C . ASN A 1 80 ? 4.448 10.651 -15.018 1.00 92.31 80 ASN A C 1
ATOM 666 O O . ASN A 1 80 ? 5.526 10.693 -14.431 1.00 92.31 80 ASN A O 1
ATOM 670 N N . GLN A 1 81 ? 3.641 11.709 -15.107 1.00 88.25 81 GLN A N 1
ATOM 671 C CA . GLN A 1 81 ? 3.906 12.976 -14.432 1.00 88.25 81 GLN A CA 1
ATOM 672 C C . GLN A 1 81 ? 3.262 13.012 -13.050 1.00 88.25 81 GLN A C 1
ATOM 674 O O . GLN A 1 81 ? 3.805 13.643 -12.147 1.00 88.25 81 GLN A O 1
ATOM 679 N N . ARG A 1 82 ? 2.140 12.312 -12.860 1.00 85.19 82 ARG A N 1
ATOM 680 C CA . ARG A 1 82 ? 1.376 12.331 -11.612 1.00 85.19 82 ARG A CA 1
ATOM 681 C C . ARG A 1 82 ? 2.013 11.525 -10.489 1.00 85.19 82 ARG A C 1
ATOM 683 O O . ARG A 1 82 ? 2.165 12.054 -9.393 1.00 85.19 82 ARG A O 1
ATOM 690 N N . ALA A 1 83 ? 2.330 10.260 -10.735 1.00 89.94 83 ALA A N 1
ATOM 691 C CA . ALA A 1 83 ? 2.606 9.314 -9.662 1.00 89.94 83 ALA A CA 1
ATOM 692 C C . ALA A 1 83 ? 3.899 8.551 -9.911 1.00 89.94 83 ALA A C 1
ATOM 694 O O . ALA A 1 83 ? 4.226 8.218 -11.048 1.00 89.94 83 ALA A O 1
ATOM 695 N N . ARG A 1 84 ? 4.604 8.253 -8.821 1.00 96.00 84 ARG A N 1
ATOM 696 C CA . ARG A 1 84 ? 5.747 7.331 -8.773 1.00 96.00 84 ARG A CA 1
ATOM 697 C C . ARG A 1 84 ? 5.446 6.117 -7.897 1.00 96.00 84 ARG A C 1
ATOM 699 O O . ARG A 1 84 ? 6.353 5.438 -7.444 1.00 96.00 84 ARG A O 1
ATOM 706 N N . GLY A 1 85 ? 4.171 5.845 -7.670 1.00 96.12 85 GLY A N 1
ATOM 707 C CA . GLY A 1 85 ? 3.667 4.702 -6.933 1.00 96.12 85 GLY A CA 1
ATOM 708 C C . GLY A 1 85 ? 2.211 4.469 -7.307 1.00 96.12 85 GLY A C 1
ATOM 709 O O . GLY A 1 85 ? 1.545 5.402 -7.753 1.00 96.12 85 GLY A O 1
ATOM 710 N N . LEU A 1 86 ? 1.771 3.216 -7.234 1.00 97.75 86 LEU A N 1
ATOM 711 C CA . LEU A 1 86 ? 0.380 2.819 -7.456 1.00 97.75 86 LEU A CA 1
ATOM 712 C C . LEU A 1 86 ? 0.066 1.591 -6.616 1.00 97.75 86 LEU A C 1
ATOM 714 O O . LEU A 1 86 ? 0.858 0.646 -6.598 1.00 97.75 86 LEU A O 1
ATOM 718 N N . GLY A 1 87 ? -1.097 1.595 -5.979 1.00 97.56 87 GLY A N 1
ATOM 719 C CA . GLY A 1 87 ? -1.587 0.506 -5.158 1.00 97.56 87 GLY A CA 1
ATOM 720 C C . GLY A 1 87 ? -2.162 -0.644 -5.978 1.00 97.56 87 GLY A C 1
ATOM 721 O O . GLY A 1 87 ? -2.788 -0.444 -7.021 1.00 97.56 87 GLY A O 1
ATOM 722 N N . ALA A 1 88 ? -2.002 -1.866 -5.474 1.00 97.19 88 ALA A N 1
ATOM 723 C CA . ALA A 1 88 ? -2.580 -3.041 -6.103 1.00 97.19 88 ALA A CA 1
ATOM 724 C C . ALA A 1 88 ? -4.111 -3.008 -6.067 1.00 97.19 88 ALA A C 1
ATOM 726 O O . ALA A 1 88 ? -4.740 -2.663 -5.063 1.00 97.19 88 ALA A O 1
ATOM 727 N N . THR A 1 89 ? -4.710 -3.492 -7.147 1.00 92.50 89 THR A N 1
ATOM 728 C CA . THR A 1 89 ? -6.142 -3.786 -7.246 1.00 92.50 89 THR A CA 1
ATOM 729 C C . THR A 1 89 ? -6.344 -5.284 -7.458 1.00 92.50 89 THR A C 1
ATOM 731 O O . THR A 1 89 ? -5.392 -6.017 -7.717 1.00 92.50 89 THR A O 1
ATOM 734 N N . LEU A 1 90 ? -7.589 -5.762 -7.388 1.00 85.69 90 LEU A N 1
ATOM 735 C CA . LEU A 1 90 ? -7.891 -7.165 -7.700 1.00 85.69 90 LEU A CA 1
ATOM 736 C C . LEU A 1 90 ? -7.560 -7.537 -9.159 1.00 85.69 90 LEU A C 1
ATOM 738 O O . LEU A 1 90 ? -7.208 -8.683 -9.418 1.00 85.69 90 LEU A O 1
ATOM 742 N N . ASP A 1 91 ? -7.661 -6.589 -10.100 1.00 88.62 91 ASP A N 1
ATOM 743 C CA . ASP A 1 91 ? -7.341 -6.817 -11.520 1.00 88.62 91 ASP A CA 1
ATOM 744 C C . ASP A 1 91 ? -5.840 -6.673 -11.813 1.00 88.62 91 ASP A C 1
ATOM 746 O O . ASP A 1 91 ? -5.259 -7.447 -12.574 1.00 88.62 91 ASP A O 1
ATOM 750 N N . LYS A 1 92 ? -5.191 -5.695 -11.173 1.00 94.44 92 LYS A N 1
ATOM 751 C CA . LYS A 1 92 ? -3.747 -5.451 -11.249 1.00 94.44 92 LYS A CA 1
ATOM 752 C C . LYS A 1 92 ? -3.133 -5.702 -9.869 1.00 94.44 92 LYS A C 1
ATOM 754 O O . LYS A 1 92 ? -2.966 -4.746 -9.110 1.00 94.44 92 LYS A O 1
ATOM 759 N N . PRO A 1 93 ? -2.814 -6.962 -9.509 1.00 96.56 93 PRO A N 1
ATOM 760 C CA . PRO A 1 93 ? -2.399 -7.328 -8.156 1.00 96.56 93 PRO A CA 1
ATOM 761 C C . PRO A 1 93 ? -0.918 -7.001 -7.902 1.00 96.56 93 PRO A C 1
ATOM 763 O O . PRO A 1 93 ? -0.143 -7.848 -7.464 1.00 96.56 93 PRO A O 1
ATOM 766 N N . ILE A 1 94 ? -0.501 -5.774 -8.206 1.00 98.19 94 ILE A N 1
ATOM 767 C CA . ILE A 1 94 ? 0.845 -5.272 -7.953 1.00 98.19 94 ILE A CA 1
ATOM 768 C C . ILE A 1 94 ? 0.773 -3.867 -7.363 1.00 98.19 94 ILE A C 1
ATOM 770 O O . ILE A 1 94 ? 0.142 -2.989 -7.939 1.00 98.19 94 ILE A O 1
ATOM 774 N N . SER A 1 95 ? 1.429 -3.663 -6.221 1.00 98.75 95 SER A N 1
ATOM 775 C CA . SER A 1 95 ? 1.735 -2.316 -5.737 1.00 98.75 95 SER A CA 1
ATOM 776 C C . SER A 1 95 ? 3.124 -1.930 -6.202 1.00 98.75 95 SER A C 1
ATOM 778 O O . SER A 1 95 ? 4.034 -2.754 -6.159 1.00 98.75 95 SER A O 1
ATOM 780 N N . THR A 1 96 ? 3.324 -0.691 -6.623 1.00 98.75 96 THR A N 1
ATOM 781 C CA . THR A 1 96 ? 4.630 -0.220 -7.094 1.00 98.75 96 THR A CA 1
ATOM 782 C C . THR A 1 96 ? 5.079 1.035 -6.378 1.00 98.75 96 THR A C 1
ATOM 784 O O . THR A 1 96 ? 4.244 1.799 -5.907 1.00 98.75 96 THR A O 1
ATOM 787 N N . GLY A 1 97 ? 6.3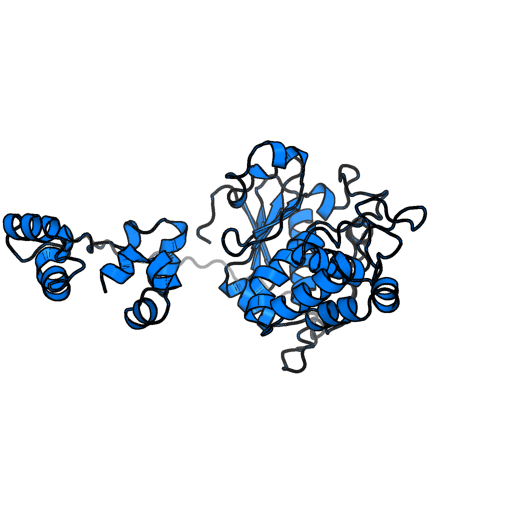90 1.263 -6.338 1.00 98.44 97 GLY A N 1
ATOM 788 C CA . GLY A 1 97 ? 6.967 2.532 -5.907 1.00 98.44 97 GLY A CA 1
ATOM 789 C C . GLY A 1 97 ? 8.289 2.824 -6.600 1.00 98.44 97 GLY A C 1
ATOM 790 O O . GLY A 1 97 ? 9.001 1.915 -7.039 1.00 98.44 97 GLY A O 1
ATOM 791 N N . GLY A 1 98 ? 8.589 4.111 -6.717 1.00 98.50 98 GLY A N 1
ATOM 792 C CA . GLY A 1 98 ? 9.783 4.637 -7.349 1.00 98.50 98 GLY A CA 1
ATOM 793 C C . GLY A 1 98 ? 11.026 4.313 -6.537 1.00 98.50 98 GLY A C 1
ATOM 794 O O . GLY A 1 98 ? 11.043 4.422 -5.310 1.00 98.50 98 GLY A O 1
ATOM 795 N N . GLU A 1 99 ? 12.084 3.924 -7.234 1.00 98.44 99 GLU A N 1
ATOM 796 C CA . GLU A 1 99 ? 13.402 3.681 -6.658 1.00 98.44 99 GLU A CA 1
ATOM 797 C C . GLU A 1 99 ? 13.909 4.864 -5.830 1.00 98.44 99 GLU A C 1
ATOM 799 O O . GLU A 1 99 ? 14.462 4.664 -4.747 1.00 98.44 99 GLU A O 1
ATOM 804 N N . GLU A 1 100 ? 13.709 6.085 -6.324 1.00 97.81 100 GLU A N 1
ATOM 805 C CA . GLU A 1 100 ? 14.117 7.312 -5.652 1.00 97.81 100 GLU A CA 1
ATOM 806 C C . GLU A 1 100 ? 13.444 7.459 -4.283 1.00 97.81 100 GLU A C 1
ATOM 808 O O . GLU A 1 100 ? 14.112 7.793 -3.305 1.00 97.81 100 GLU A O 1
ATOM 813 N N . ASN A 1 101 ? 12.162 7.094 -4.183 1.00 98.19 101 ASN A N 1
ATOM 814 C CA . ASN A 1 101 ? 11.437 7.065 -2.923 1.00 98.19 101 ASN A CA 1
ATOM 815 C C . ASN A 1 101 ? 11.954 5.929 -2.039 1.00 98.19 101 ASN A C 1
ATOM 817 O O . ASN A 1 101 ? 12.390 6.179 -0.926 1.00 98.19 101 ASN A O 1
ATOM 821 N N . ILE A 1 102 ? 12.021 4.693 -2.538 1.00 98.50 102 ILE A N 1
ATOM 822 C CA . ILE A 1 102 ? 12.450 3.520 -1.750 1.00 98.50 102 ILE A CA 1
ATOM 823 C C . ILE A 1 102 ? 13.849 3.706 -1.139 1.00 98.50 102 ILE A C 1
ATOM 825 O O . ILE A 1 102 ? 14.113 3.222 -0.036 1.00 98.50 102 ILE A O 1
ATOM 829 N N . LEU A 1 103 ? 14.748 4.403 -1.838 1.00 97.50 103 LEU A N 1
ATOM 830 C CA . LEU A 1 103 ? 16.124 4.646 -1.404 1.00 97.50 103 LEU A CA 1
ATOM 831 C C . LEU A 1 103 ? 16.345 5.996 -0.706 1.00 97.50 103 LEU A C 1
ATOM 833 O O . LEU A 1 103 ? 17.483 6.290 -0.347 1.00 97.50 103 LEU A O 1
ATOM 837 N N . CYS A 1 104 ? 15.298 6.800 -0.493 1.00 96.75 104 CYS A N 1
ATOM 838 C CA . CYS A 1 104 ? 15.405 8.158 0.052 1.00 96.75 104 CYS A CA 1
ATOM 839 C C . CYS A 1 104 ? 16.392 9.043 -0.738 1.00 96.75 104 CYS A C 1
ATOM 841 O O . CYS A 1 104 ? 17.244 9.729 -0.170 1.00 96.75 104 CYS A O 1
ATOM 843 N N . ARG A 1 105 ? 16.326 9.008 -2.072 1.00 94.94 105 ARG A N 1
ATOM 844 C CA . ARG A 1 105 ? 17.148 9.879 -2.918 1.00 94.94 105 ARG A CA 1
ATOM 845 C C . ARG A 1 105 ? 16.568 11.298 -2.940 1.00 94.94 105 ARG A C 1
ATOM 847 O O . ARG A 1 105 ? 15.350 11.444 -2.929 1.00 94.94 105 ARG A O 1
ATOM 854 N N . PRO A 1 106 ? 17.403 12.346 -3.054 1.00 91.25 106 PRO A N 1
ATOM 855 C CA . PRO A 1 106 ? 16.917 13.726 -3.162 1.00 91.25 106 PRO A CA 1
ATOM 856 C C . PRO A 1 106 ? 16.027 14.007 -4.384 1.00 91.25 106 PRO A C 1
ATOM 858 O O . PRO A 1 106 ? 15.298 14.991 -4.383 1.00 91.25 106 PRO A O 1
ATOM 861 N N . SER A 1 107 ? 16.087 13.165 -5.421 1.00 92.50 107 SER A N 1
ATOM 862 C CA . SER A 1 107 ? 15.212 13.222 -6.600 1.00 92.50 107 SER A CA 1
ATOM 863 C C . SER A 1 107 ? 13.778 12.760 -6.327 1.00 92.50 107 SER A C 1
ATOM 865 O O . SER A 1 107 ? 12.900 12.940 -7.172 1.00 92.50 107 SER A O 1
ATOM 867 N N . ASP A 1 108 ? 13.520 12.182 -5.153 1.00 93.56 108 ASP A N 1
ATOM 868 C CA . ASP A 1 108 ? 12.178 11.854 -4.704 1.00 93.56 108 ASP A CA 1
ATOM 869 C C . ASP A 1 108 ? 11.340 13.128 -4.536 1.00 93.56 108 ASP A C 1
ATOM 871 O O . ASP A 1 108 ? 11.626 14.000 -3.718 1.00 93.56 108 ASP A O 1
ATOM 875 N N . ARG A 1 109 ? 10.236 13.221 -5.278 1.00 91.38 109 ARG A N 1
ATOM 876 C CA . ARG A 1 109 ? 9.282 14.333 -5.137 1.00 91.38 109 ARG A CA 1
ATOM 877 C C . ARG A 1 109 ? 8.607 14.365 -3.760 1.00 91.38 109 ARG A C 1
ATOM 879 O O . ARG A 1 109 ? 8.085 15.403 -3.369 1.00 91.38 109 ARG A O 1
ATOM 886 N N . TYR A 1 110 ? 8.640 13.247 -3.036 1.00 89.38 110 TYR A N 1
ATOM 887 C CA . TYR A 1 110 ? 8.146 13.093 -1.671 1.00 89.38 110 TYR A CA 1
ATOM 888 C C . TYR A 1 110 ? 9.293 13.121 -0.645 1.00 89.38 110 TYR A C 1
ATOM 890 O O . TYR A 1 110 ? 9.127 12.667 0.483 1.00 89.38 110 TYR A O 1
ATOM 898 N N . TYR A 1 111 ? 10.476 13.638 -1.009 1.00 88.25 111 TYR A N 1
ATOM 899 C CA . TYR A 1 111 ? 11.667 13.598 -0.155 1.00 88.25 111 TYR A CA 1
ATOM 900 C C . TYR A 1 111 ? 11.465 14.325 1.181 1.00 88.25 111 TYR A C 1
ATOM 902 O O . TYR A 1 111 ? 11.883 13.826 2.228 1.00 88.25 111 TYR A O 1
ATOM 910 N N . GLY A 1 112 ? 10.846 15.513 1.158 1.00 85.56 112 GLY A N 1
ATOM 911 C CA . GLY A 1 112 ? 10.559 16.303 2.364 1.00 85.56 112 GLY A CA 1
ATOM 912 C C . GLY A 1 112 ? 11.795 16.579 3.233 1.00 85.56 112 GLY A C 1
ATOM 913 O O . GLY A 1 112 ? 11.716 16.517 4.457 1.00 85.56 112 GLY A O 1
ATOM 914 N N . GLY A 1 113 ? 12.973 16.777 2.626 1.00 85.12 113 GLY A N 1
ATOM 915 C CA . GLY A 1 113 ? 14.233 16.934 3.366 1.00 85.12 113 GLY A CA 1
ATOM 916 C C . GLY A 1 113 ? 14.691 15.663 4.098 1.00 85.12 113 GLY A C 1
ATOM 917 O O . GLY A 1 113 ? 15.378 15.753 5.114 1.00 85.12 113 GLY A O 1
ATOM 918 N N . GLY A 1 114 ? 14.273 14.486 3.627 1.00 83.94 114 GLY A N 1
ATOM 919 C CA . GLY A 1 114 ? 14.510 13.196 4.277 1.00 83.94 114 GLY A CA 1
ATOM 920 C C . GLY A 1 114 ? 13.500 12.851 5.377 1.00 83.94 114 GLY A C 1
ATOM 921 O O . GLY A 1 114 ? 13.763 11.946 6.166 1.00 83.94 114 GLY A O 1
ATOM 922 N N . ARG A 1 115 ? 12.379 13.581 5.453 1.00 85.00 115 ARG A N 1
ATOM 923 C CA . ARG A 1 115 ? 11.267 13.358 6.397 1.00 85.00 115 ARG A CA 1
ATOM 924 C C . ARG A 1 115 ? 9.908 13.176 5.716 1.00 85.00 115 ARG A C 1
ATOM 926 O O . ARG A 1 115 ? 8.894 13.148 6.401 1.00 85.00 115 ARG A O 1
ATOM 933 N N . GLY A 1 116 ? 9.872 13.114 4.387 1.00 87.62 116 GLY A N 1
ATOM 934 C CA . GLY A 1 116 ? 8.618 12.900 3.673 1.00 87.62 116 GLY A CA 1
ATOM 935 C C . GLY A 1 116 ? 8.157 11.441 3.677 1.00 87.62 116 GLY A C 1
ATOM 936 O O . GLY A 1 116 ? 8.850 10.541 4.155 1.00 87.62 116 GLY A O 1
ATOM 937 N N . GLU A 1 117 ? 6.974 11.222 3.116 1.00 93.31 117 GLU A N 1
ATOM 938 C CA . GLU A 1 117 ? 6.203 9.983 3.234 1.00 93.31 117 GLU A CA 1
ATOM 939 C C . GLU A 1 117 ? 6.823 8.769 2.525 1.00 93.31 117 GLU A C 1
ATOM 941 O O . GLU A 1 117 ? 7.222 8.878 1.360 1.00 93.31 117 GLU A O 1
ATOM 946 N N . ASP A 1 118 ? 6.836 7.594 3.180 1.00 97.56 118 ASP A N 1
ATOM 947 C CA . ASP A 1 118 ? 7.130 6.269 2.586 1.00 97.56 118 ASP A CA 1
ATOM 948 C C . ASP A 1 118 ? 6.018 5.804 1.642 1.00 97.56 118 ASP A C 1
ATOM 950 O O . ASP A 1 118 ? 5.186 4.966 1.986 1.00 97.56 118 ASP A O 1
ATOM 954 N N . ILE A 1 119 ? 6.042 6.345 0.417 1.00 97.94 119 ILE A N 1
ATOM 955 C CA . ILE A 1 119 ? 5.099 6.011 -0.653 1.00 97.94 119 ILE A CA 1
ATOM 956 C C . ILE A 1 119 ? 5.116 4.518 -0.954 1.00 97.94 119 ILE A C 1
ATOM 958 O O . ILE A 1 119 ? 4.063 3.934 -1.154 1.00 97.94 119 ILE A O 1
ATOM 962 N N . PHE A 1 120 ? 6.262 3.834 -0.941 1.00 98.69 120 PHE A N 1
ATOM 963 C CA . PHE A 1 120 ? 6.229 2.391 -1.194 1.00 98.69 120 PHE A CA 1
ATOM 964 C C . PHE A 1 120 ? 5.459 1.625 -0.107 1.00 98.69 120 PHE A C 1
ATOM 966 O O . PHE A 1 120 ? 4.723 0.691 -0.432 1.00 98.69 120 PHE A O 1
ATOM 973 N N . LEU A 1 121 ? 5.579 2.021 1.168 1.00 98.81 121 LEU A N 1
ATOM 974 C CA . LEU A 1 121 ? 4.734 1.471 2.231 1.00 98.81 121 LEU A CA 1
ATOM 975 C C . LEU A 1 121 ? 3.258 1.857 2.045 1.00 98.81 121 LEU A C 1
ATOM 977 O O . LEU A 1 121 ? 2.409 0.979 2.197 1.00 98.81 121 LEU A O 1
ATOM 981 N N . HIS A 1 122 ? 2.960 3.112 1.689 1.00 98.75 122 HIS A N 1
ATOM 982 C CA . HIS A 1 122 ? 1.606 3.580 1.366 1.00 98.75 122 HIS A CA 1
ATOM 983 C C . HIS A 1 122 ? 0.964 2.695 0.290 1.00 98.75 122 HIS A C 1
ATOM 985 O O . HIS A 1 122 ? -0.083 2.081 0.493 1.00 98.75 122 HIS A O 1
ATOM 991 N N . GLU A 1 123 ? 1.630 2.554 -0.854 1.00 98.81 123 GLU A N 1
ATOM 992 C CA . GLU A 1 123 ? 1.099 1.796 -1.980 1.00 98.81 123 GLU A CA 1
ATOM 993 C C . GLU A 1 123 ? 0.980 0.314 -1.642 1.00 98.81 123 GLU A C 1
ATOM 995 O O . GLU A 1 123 ? 0.041 -0.362 -2.064 1.00 98.81 123 GLU A O 1
ATOM 1000 N N . PHE A 1 124 ? 1.900 -0.228 -0.843 1.00 98.88 124 PHE A N 1
ATOM 1001 C CA . PHE A 1 124 ? 1.783 -1.602 -0.376 1.00 98.88 124 PHE A CA 1
ATOM 1002 C C . PHE A 1 124 ? 0.659 -1.785 0.660 1.00 98.88 124 PHE A C 1
ATOM 1004 O O . PHE A 1 124 ? 0.076 -2.870 0.729 1.00 98.88 124 PHE A O 1
ATOM 1011 N N . ALA A 1 125 ? 0.268 -0.741 1.398 1.00 98.88 125 ALA A N 1
ATOM 1012 C CA . ALA A 1 125 ? -0.924 -0.766 2.243 1.00 98.88 125 ALA A CA 1
ATOM 1013 C C . ALA A 1 125 ? -2.201 -0.975 1.411 1.00 98.88 125 ALA A C 1
ATOM 1015 O O . ALA A 1 125 ? -3.070 -1.740 1.834 1.00 98.88 125 ALA A O 1
ATOM 1016 N N . HIS A 1 126 ? -2.278 -0.428 0.190 1.00 98.81 126 HIS A N 1
ATOM 1017 C CA . HIS A 1 126 ? -3.364 -0.745 -0.751 1.00 98.81 126 HIS A CA 1
ATOM 1018 C C . HIS A 1 126 ? -3.384 -2.228 -1.144 1.00 98.81 126 HIS A C 1
ATOM 1020 O O . HIS A 1 126 ? -4.459 -2.825 -1.190 1.00 98.81 126 HIS A O 1
ATOM 1026 N N . ALA A 1 127 ? -2.226 -2.870 -1.362 1.00 98.69 127 ALA A N 1
ATOM 1027 C CA . ALA A 1 127 ? -2.179 -4.319 -1.604 1.00 98.69 127 ALA A CA 1
ATOM 1028 C C . ALA A 1 127 ? -2.636 -5.124 -0.387 1.00 98.69 127 ALA A C 1
ATOM 1030 O O . ALA A 1 127 ? -3.426 -6.060 -0.530 1.00 98.69 127 ALA A O 1
ATOM 1031 N N . ILE A 1 128 ? -2.177 -4.750 0.809 1.00 98.81 128 ILE A N 1
ATOM 1032 C CA . ILE A 1 128 ? -2.617 -5.375 2.058 1.00 98.81 128 ILE A CA 1
ATOM 1033 C C . ILE A 1 128 ? -4.128 -5.251 2.198 1.00 98.81 128 ILE A C 1
ATOM 1035 O O . ILE A 1 128 ? -4.780 -6.254 2.471 1.00 98.81 128 ILE A O 1
ATOM 1039 N N . HIS A 1 129 ? -4.695 -4.069 1.957 1.00 98.69 129 HIS A N 1
ATOM 1040 C CA . HIS A 1 129 ? -6.133 -3.844 2.038 1.00 98.69 129 HIS A CA 1
ATOM 1041 C C . HIS A 1 129 ? -6.886 -4.669 0.990 1.00 98.69 129 HIS A C 1
ATOM 1043 O O . HIS A 1 129 ? -7.646 -5.575 1.337 1.00 98.69 129 HIS A O 1
ATOM 1049 N N . ASN A 1 130 ? -6.643 -4.395 -0.292 1.00 97.50 130 ASN A N 1
ATOM 1050 C CA . ASN A 1 130 ? -7.441 -4.921 -1.394 1.00 97.50 130 ASN A CA 1
ATOM 1051 C C . ASN A 1 130 ? -7.267 -6.430 -1.585 1.00 97.50 130 ASN A C 1
ATOM 1053 O O . ASN A 1 130 ? -8.243 -7.113 -1.903 1.00 97.50 130 ASN A O 1
ATOM 1057 N N . LEU A 1 131 ? -6.055 -6.962 -1.393 1.00 97.06 131 LEU A N 1
ATOM 1058 C CA . LEU A 1 131 ? -5.741 -8.367 -1.663 1.00 97.06 131 LEU A CA 1
ATOM 1059 C C . LEU A 1 131 ? -5.702 -9.221 -0.398 1.00 97.06 131 LEU A C 1
ATOM 1061 O O . LEU A 1 131 ? -6.147 -10.361 -0.445 1.00 97.06 131 LEU A O 1
ATOM 1065 N N . GLY A 1 132 ? -5.212 -8.704 0.726 1.00 96.94 132 GLY A N 1
ATOM 1066 C CA . GLY A 1 132 ? -5.106 -9.481 1.962 1.00 96.94 132 GLY A CA 1
ATOM 1067 C C . GLY A 1 132 ? -6.349 -9.361 2.844 1.00 96.94 132 GLY A C 1
ATOM 1068 O O . GLY A 1 132 ? -7.118 -10.305 3.028 1.00 96.94 132 GLY A O 1
ATOM 1069 N N . VAL A 1 133 ? -6.557 -8.166 3.388 1.00 97.06 133 VAL A N 1
ATOM 1070 C CA . VAL A 1 133 ? -7.529 -7.860 4.441 1.00 97.06 133 VAL A CA 1
ATOM 1071 C C . VAL A 1 133 ? -8.969 -8.120 4.007 1.00 97.06 133 VAL A C 1
ATOM 1073 O O . VAL A 1 133 ? -9.725 -8.702 4.782 1.00 97.06 133 VAL A O 1
ATOM 1076 N N . THR A 1 134 ? -9.354 -7.762 2.777 1.00 90.75 134 THR A N 1
ATOM 1077 C CA . THR A 1 134 ? -10.722 -8.006 2.271 1.00 90.75 134 THR A CA 1
ATOM 1078 C C . THR A 1 134 ? -11.116 -9.487 2.284 1.00 90.75 134 THR A C 1
ATOM 1080 O O . THR A 1 134 ? -12.302 -9.800 2.347 1.00 90.75 134 THR A O 1
ATOM 1083 N N . GLY A 1 135 ? -10.146 -10.408 2.209 1.00 88.94 135 GLY A N 1
ATOM 1084 C CA . GLY A 1 135 ? -10.373 -11.845 2.379 1.00 88.94 135 GLY A CA 1
ATOM 1085 C C . GLY A 1 135 ? -10.206 -12.321 3.822 1.00 88.94 135 GLY A C 1
ATOM 1086 O O . GLY A 1 135 ? -10.993 -13.136 4.297 1.00 88.94 135 GLY A O 1
ATOM 1087 N N . ALA A 1 136 ? -9.198 -11.805 4.525 1.00 93.56 136 ALA A N 1
ATOM 1088 C CA . ALA A 1 136 ? -8.816 -12.280 5.853 1.00 93.56 136 ALA A CA 1
ATOM 1089 C C . ALA A 1 136 ? -9.748 -11.807 6.981 1.00 93.56 136 ALA A C 1
ATOM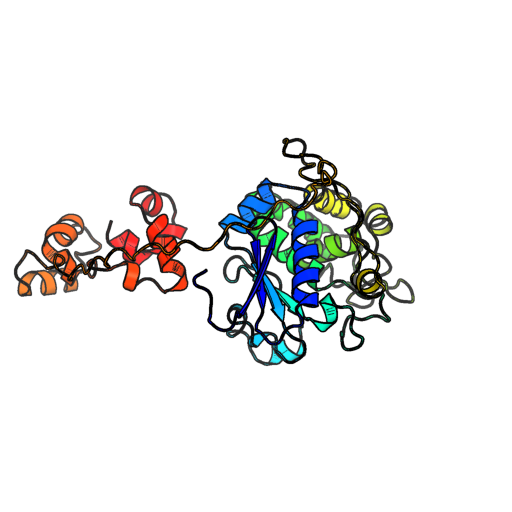 1091 O O . ALA A 1 136 ? -9.920 -12.509 7.978 1.00 93.56 136 ALA A O 1
ATOM 1092 N N . ILE A 1 137 ? -10.333 -10.612 6.853 1.00 94.19 137 ILE A N 1
ATOM 1093 C CA . ILE A 1 137 ? -11.085 -9.952 7.923 1.00 94.19 137 ILE A CA 1
ATOM 1094 C C . ILE A 1 137 ? -12.516 -9.655 7.445 1.00 94.19 137 ILE A C 1
ATOM 1096 O O . ILE A 1 137 ? -12.762 -8.643 6.777 1.00 94.19 137 ILE A O 1
ATOM 1100 N N . PRO A 1 138 ? -13.498 -10.503 7.808 1.00 90.38 138 PRO A N 1
ATOM 1101 C CA . PRO A 1 138 ? -14.891 -10.295 7.435 1.00 90.38 138 PRO A CA 1
ATOM 1102 C C . PRO A 1 138 ? -15.414 -8.914 7.851 1.00 90.38 138 PRO A C 1
ATOM 1104 O O . PRO A 1 138 ? -15.301 -8.489 9.000 1.00 90.38 138 PRO A O 1
ATOM 1107 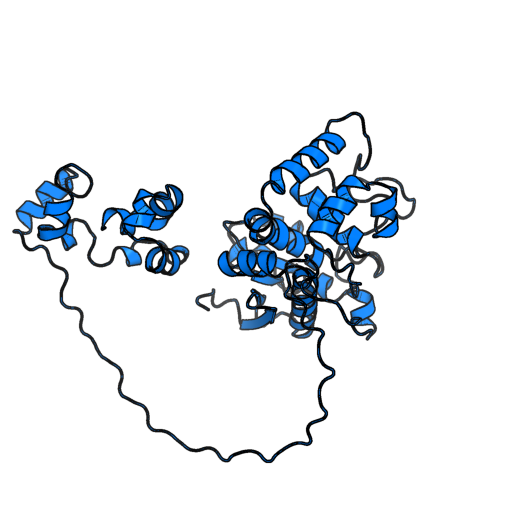N N . GLY A 1 139 ? -16.018 -8.200 6.900 1.00 94.00 139 GLY A N 1
ATOM 1108 C CA . GLY A 1 139 ? -16.627 -6.892 7.145 1.00 94.00 139 GLY A CA 1
ATOM 1109 C C . GLY A 1 139 ? -15.647 -5.729 7.332 1.00 94.00 139 GLY A C 1
ATOM 1110 O O . GLY A 1 139 ? -16.110 -4.640 7.672 1.00 94.00 139 GLY A O 1
ATOM 1111 N N . PHE A 1 140 ? -14.340 -5.912 7.101 1.00 97.06 140 PHE A N 1
ATOM 1112 C CA . PHE A 1 140 ? -13.357 -4.826 7.189 1.00 97.06 140 PHE A CA 1
ATOM 1113 C C . PHE A 1 140 ? -13.726 -3.632 6.298 1.00 97.06 140 PHE A C 1
ATOM 1115 O O . PHE A 1 140 ? -13.871 -2.522 6.803 1.00 97.06 140 PHE A O 1
ATOM 1122 N N . ASP A 1 141 ? -14.005 -3.875 5.012 1.00 95.44 141 ASP A N 1
ATOM 1123 C CA . ASP A 1 141 ? -14.387 -2.832 4.045 1.00 95.44 141 ASP A CA 1
ATOM 1124 C C . ASP A 1 141 ? -15.612 -2.030 4.481 1.00 95.44 141 ASP A C 1
ATOM 1126 O O . ASP A 1 141 ? -15.652 -0.810 4.340 1.00 95.44 141 ASP A O 1
ATOM 1130 N N . ARG A 1 142 ? -16.607 -2.703 5.067 1.00 97.50 142 ARG A N 1
ATOM 1131 C CA . ARG A 1 142 ? -17.796 -2.033 5.598 1.00 97.50 142 ARG A CA 1
ATOM 1132 C C . ARG A 1 142 ? -17.425 -1.090 6.745 1.00 97.50 142 ARG A C 1
ATOM 1134 O O . ARG A 1 142 ? -17.947 0.019 6.799 1.00 97.50 142 ARG A O 1
ATOM 1141 N N . ARG A 1 143 ? -16.536 -1.518 7.650 1.00 98.31 143 ARG A N 1
ATOM 1142 C CA . ARG A 1 143 ? -16.114 -0.726 8.817 1.00 98.31 143 ARG A CA 1
ATOM 1143 C C . ARG A 1 143 ? -15.258 0.473 8.424 1.00 98.31 143 ARG A C 1
ATOM 1145 O O . ARG A 1 143 ? -15.574 1.580 8.854 1.00 98.31 143 ARG A O 1
ATOM 1152 N N . ILE A 1 144 ? -14.233 0.284 7.589 1.00 98.44 144 ILE A N 1
ATOM 1153 C CA . ILE A 1 144 ? -13.377 1.398 7.154 1.00 98.44 144 ILE A CA 1
ATOM 1154 C C . ILE A 1 144 ? -14.163 2.413 6.322 1.00 98.44 144 ILE A C 1
ATOM 1156 O O . ILE A 1 144 ? -14.031 3.610 6.556 1.00 98.44 144 ILE A O 1
ATOM 1160 N N . ARG A 1 145 ? -15.069 1.963 5.442 1.00 98.50 145 ARG A N 1
ATOM 1161 C CA . ARG A 1 145 ? -15.936 2.862 4.669 1.00 98.50 145 ARG A CA 1
ATOM 1162 C C . ARG A 1 145 ? -16.899 3.647 5.550 1.00 98.50 145 ARG A C 1
ATOM 1164 O O . ARG A 1 145 ? -17.092 4.837 5.328 1.00 98.50 145 ARG A O 1
ATOM 1171 N N . ALA A 1 146 ? -17.504 3.002 6.548 1.00 98.31 146 ALA A N 1
ATOM 1172 C CA . ALA A 1 146 ? -18.384 3.688 7.490 1.00 98.31 146 ALA A CA 1
ATOM 1173 C C . ALA A 1 146 ? -17.622 4.764 8.279 1.00 98.31 146 ALA A C 1
ATOM 1175 O O . ALA A 1 146 ? -18.119 5.881 8.428 1.00 98.31 146 ALA A O 1
ATOM 1176 N N . LEU A 1 147 ? -16.401 4.454 8.730 1.00 98.50 147 LEU A N 1
ATOM 1177 C CA . LEU A 1 147 ? -15.556 5.421 9.422 1.00 98.50 147 LEU A CA 1
ATOM 1178 C C . LEU A 1 147 ? -15.132 6.570 8.499 1.00 98.50 147 LEU A C 1
ATOM 1180 O O . LEU A 1 147 ? -15.291 7.728 8.872 1.00 98.50 147 LEU A O 1
ATOM 1184 N N . TYR A 1 148 ? -14.673 6.262 7.284 1.00 98.56 148 TYR A N 1
ATOM 1185 C CA . TYR A 1 148 ? -14.358 7.260 6.262 1.00 98.56 148 TYR A CA 1
ATOM 1186 C C . TYR A 1 148 ? -15.547 8.197 6.014 1.00 98.56 148 TYR A C 1
ATOM 1188 O O . TYR A 1 148 ? -15.398 9.410 6.117 1.00 98.56 148 TYR A O 1
ATOM 1196 N N . ASN A 1 149 ? -16.747 7.656 5.775 1.00 98.06 149 ASN A N 1
ATOM 1197 C CA . ASN A 1 149 ? -17.948 8.458 5.529 1.00 98.06 149 ASN A CA 1
ATOM 1198 C C . ASN A 1 149 ? -18.298 9.352 6.725 1.00 98.06 149 ASN A C 1
ATOM 1200 O O . ASN A 1 149 ? -18.683 10.505 6.533 1.00 98.06 149 ASN A O 1
ATOM 1204 N N . LYS A 1 150 ? -18.116 8.852 7.955 1.00 97.69 150 LYS A N 1
ATOM 1205 C CA . LYS A 1 150 ? -18.301 9.641 9.180 1.00 97.69 150 LYS A CA 1
ATOM 1206 C C . LYS A 1 150 ? -17.351 10.843 9.235 1.00 97.69 150 LYS A C 1
ATOM 1208 O O . LYS A 1 150 ? -17.790 11.910 9.649 1.00 97.69 150 LYS A O 1
ATOM 1213 N N . ARG A 1 151 ? -16.087 10.692 8.817 1.00 97.56 151 ARG A N 1
ATOM 1214 C CA . ARG A 1 151 ? -15.100 11.792 8.770 1.00 97.56 151 ARG A CA 1
ATOM 1215 C C . ARG A 1 151 ? -15.284 12.714 7.560 1.00 97.56 151 ARG A C 1
ATOM 1217 O O . ARG A 1 151 ? -15.060 13.912 7.656 1.00 97.56 151 ARG A O 1
ATOM 1224 N N . LYS A 1 152 ? -15.697 12.167 6.412 1.00 96.56 152 LYS A N 1
ATOM 1225 C CA . LYS A 1 152 ? -15.844 12.916 5.156 1.00 96.56 152 LYS A CA 1
ATOM 1226 C C . LYS A 1 152 ? -17.103 13.774 5.110 1.00 96.56 152 LYS A C 1
ATOM 1228 O O . LYS A 1 152 ? -17.041 14.908 4.642 1.00 96.56 152 LYS A O 1
ATOM 1233 N N . TYR A 1 153 ? -18.230 13.207 5.533 1.00 96.62 153 TYR A N 1
ATOM 1234 C CA . TYR A 1 153 ? -19.562 13.788 5.342 1.00 96.62 153 TYR A CA 1
ATOM 1235 C C . TYR A 1 153 ? -20.298 14.066 6.657 1.00 96.62 153 TYR A C 1
ATOM 1237 O O . TYR A 1 153 ? -21.350 14.699 6.641 1.00 96.62 153 TYR A O 1
ATOM 1245 N N . GLY A 1 154 ? -19.786 13.573 7.787 1.00 95.12 154 GLY A N 1
ATOM 1246 C CA . GLY A 1 154 ? -20.372 13.826 9.100 1.00 95.12 154 GLY A CA 1
ATOM 1247 C C . GLY A 1 154 ? -20.005 15.198 9.671 1.00 95.12 154 GLY A C 1
ATOM 1248 O O . GLY A 1 154 ? -19.343 16.019 9.042 1.00 95.12 154 GLY A O 1
ATOM 1249 N N . THR A 1 155 ? -20.420 15.431 10.916 1.00 96.44 155 THR A N 1
ATOM 1250 C CA . THR A 1 155 ? -20.088 16.648 11.676 1.00 96.44 155 THR A CA 1
ATOM 1251 C C . THR A 1 155 ? -18.685 16.611 12.288 1.00 96.44 155 THR A C 1
ATOM 1253 O O . THR A 1 155 ? -18.162 17.640 12.713 1.00 96.44 155 THR A O 1
ATOM 1256 N N . ASP A 1 156 ? -18.057 15.435 12.324 1.00 94.94 156 ASP A N 1
ATOM 1257 C CA . ASP A 1 156 ? -16.684 15.265 12.778 1.00 94.94 156 ASP A CA 1
ATOM 1258 C C . ASP A 1 156 ? -15.713 15.728 11.695 1.00 94.94 156 ASP A C 1
ATOM 1260 O O . ASP A 1 156 ? -15.528 15.061 10.680 1.00 94.94 156 ASP A O 1
ATOM 1264 N N . ARG A 1 157 ? -15.087 16.881 11.925 1.00 91.19 157 ARG A N 1
ATOM 1265 C CA . ARG A 1 157 ? -14.245 17.550 10.931 1.00 91.19 157 ARG A CA 1
ATOM 1266 C C . ARG A 1 157 ? -12.794 17.079 10.922 1.00 91.19 157 ARG A C 1
ATOM 1268 O O . ARG A 1 157 ? -11.971 17.716 10.255 1.00 91.19 157 ARG A O 1
ATOM 1275 N N . ARG A 1 158 ? -12.448 15.999 11.631 1.00 96.25 158 ARG A N 1
ATOM 1276 C CA . ARG A 1 158 ? -11.104 15.417 11.531 1.00 96.25 158 ARG A CA 1
ATOM 1277 C C . ARG A 1 158 ? -10.765 15.095 10.079 1.00 96.25 158 ARG A C 1
ATOM 1279 O O . ARG A 1 158 ? -11.636 14.702 9.311 1.00 96.25 158 ARG A O 1
ATOM 1286 N N . TRP A 1 159 ? -9.498 15.285 9.715 1.00 97.69 159 TRP A N 1
ATOM 1287 C CA . TRP A 1 159 ? -8.988 15.067 8.353 1.00 97.69 159 TRP A CA 1
ATOM 1288 C C . TRP A 1 159 ? -9.567 16.009 7.280 1.00 97.69 159 TRP A C 1
ATOM 1290 O O . TRP A 1 159 ? -9.324 15.821 6.090 1.00 97.69 159 TRP A O 1
ATOM 1300 N N . SER A 1 160 ? -10.318 17.051 7.664 1.00 96.56 160 SER A N 1
ATOM 1301 C CA . SER A 1 160 ? -10.767 18.071 6.708 1.00 96.56 160 SER A CA 1
ATOM 1302 C C . SER A 1 160 ? -9.570 18.668 5.964 1.00 96.56 160 SER A C 1
ATOM 1304 O O . SER A 1 160 ? -8.582 19.050 6.588 1.00 96.56 160 SER A O 1
ATOM 1306 N N . ASN A 1 161 ? -9.692 18.794 4.640 1.00 96.62 161 ASN A N 1
ATOM 1307 C CA . ASN A 1 161 ? -8.639 19.316 3.764 1.00 96.62 161 ASN A CA 1
ATOM 1308 C C . ASN A 1 161 ? -7.326 18.499 3.796 1.00 96.62 161 ASN A C 1
ATOM 1310 O O . ASN A 1 161 ? -6.241 19.074 3.735 1.00 96.62 161 ASN A O 1
ATOM 1314 N N . THR A 1 162 ? -7.407 17.170 3.903 1.00 98.31 162 THR A N 1
ATOM 1315 C CA . THR A 1 162 ? -6.258 16.261 3.743 1.00 98.31 162 THR A CA 1
ATOM 1316 C C . THR A 1 162 ? -6.561 15.138 2.743 1.00 98.31 162 THR A C 1
ATOM 1318 O O . THR A 1 162 ? -7.724 14.854 2.433 1.00 98.31 162 THR A O 1
ATOM 1321 N N . TYR A 1 163 ? -5.511 14.471 2.256 1.00 97.38 163 TYR A N 1
ATOM 1322 C CA . TYR A 1 163 ? -5.594 13.372 1.293 1.00 97.38 163 TYR A CA 1
ATOM 1323 C C . TYR A 1 163 ? -6.256 12.113 1.871 1.00 97.38 163 TYR A C 1
ATOM 1325 O O . TYR A 1 163 ? -6.899 11.365 1.136 1.00 97.38 163 TYR A O 1
ATOM 1333 N N . TYR A 1 164 ? -6.225 11.947 3.198 1.00 98.12 164 TYR A N 1
ATOM 1334 C CA . TYR A 1 164 ? -6.997 10.935 3.935 1.00 98.12 164 TYR A CA 1
ATOM 1335 C C . TYR A 1 164 ? -8.472 10.901 3.511 1.00 98.12 164 TYR A C 1
ATOM 1337 O O . TYR A 1 164 ? -9.099 9.846 3.501 1.00 98.12 164 TYR A O 1
ATOM 1345 N N . LEU A 1 165 ? -9.047 12.055 3.156 1.00 97.75 165 LEU A N 1
ATOM 1346 C CA . LEU A 1 165 ? -10.450 12.179 2.776 1.00 97.75 165 LEU A CA 1
ATOM 1347 C C . LEU A 1 165 ? -10.703 12.056 1.263 1.00 97.75 165 LEU A C 1
ATOM 1349 O O . LEU A 1 165 ? -11.805 12.374 0.801 1.00 97.75 165 LEU A O 1
ATOM 1353 N N . SER A 1 166 ? -9.732 11.573 0.487 1.00 95.94 166 SER A N 1
ATOM 1354 C CA . SER A 1 166 ? -9.875 11.317 -0.953 1.00 95.94 166 SER A CA 1
ATOM 1355 C C . SER A 1 166 ? -10.746 10.093 -1.238 1.00 95.94 166 SER A C 1
ATOM 1357 O O . SER A 1 166 ? -11.731 10.202 -1.964 1.00 95.94 166 SER A O 1
ATOM 1359 N N . THR A 1 167 ? -10.436 8.942 -0.634 1.00 97.69 167 THR A N 1
ATOM 1360 C CA . THR A 1 167 ? -11.260 7.720 -0.692 1.00 97.69 167 THR A CA 1
ATOM 1361 C C . THR A 1 167 ? -11.114 6.929 0.606 1.00 97.69 167 THR A C 1
ATOM 1363 O O . THR A 1 167 ? -10.183 7.164 1.372 1.00 97.69 167 THR A O 1
ATOM 1366 N N . ASP A 1 168 ? -11.978 5.942 0.845 1.00 97.56 168 ASP A N 1
ATOM 1367 C CA . ASP A 1 168 ? -11.841 5.047 2.000 1.00 97.56 168 ASP A CA 1
ATOM 1368 C C . ASP A 1 168 ? -10.600 4.136 1.926 1.00 97.56 168 ASP A C 1
ATOM 1370 O O . ASP A 1 168 ? -10.153 3.635 2.956 1.00 97.56 168 ASP A O 1
ATOM 1374 N N . ARG A 1 169 ? -10.023 3.945 0.730 1.00 98.12 169 ARG A N 1
ATOM 1375 C CA . ARG A 1 169 ? -8.747 3.238 0.542 1.00 98.12 169 ARG A CA 1
ATOM 1376 C C . ARG A 1 169 ? -7.573 4.123 0.948 1.00 98.12 169 ARG A C 1
ATOM 1378 O O . ARG A 1 169 ? -6.728 3.679 1.716 1.00 98.12 169 ARG A O 1
ATOM 1385 N N . GLU A 1 170 ? -7.569 5.382 0.504 1.00 98.50 170 GLU A N 1
ATOM 1386 C CA . GLU A 1 170 ? -6.545 6.357 0.914 1.00 98.50 170 GLU A CA 1
ATOM 1387 C C . GLU A 1 170 ? -6.602 6.609 2.417 1.00 98.50 170 GLU A C 1
ATOM 1389 O O . GLU A 1 170 ? -5.576 6.647 3.080 1.00 98.50 170 GLU A O 1
ATOM 1394 N N . PHE A 1 171 ? -7.807 6.663 2.988 1.00 98.81 171 PHE A N 1
ATOM 1395 C CA . PHE A 1 171 ? -8.000 6.797 4.428 1.00 98.81 171 PHE A CA 1
ATOM 1396 C C . PHE A 1 171 ? -7.305 5.692 5.231 1.00 98.81 171 PHE A C 1
ATOM 1398 O O . PHE A 1 171 ? -6.718 5.955 6.281 1.00 98.81 171 PHE A O 1
ATOM 1405 N N . PHE A 1 172 ? -7.352 4.453 4.733 1.00 98.88 172 PHE A N 1
ATOM 1406 C CA . PHE A 1 172 ? -6.621 3.348 5.335 1.00 98.88 172 PHE A CA 1
ATOM 1407 C C . PHE A 1 172 ? -5.115 3.455 5.080 1.00 98.88 172 PHE A C 1
ATOM 1409 O O . PHE A 1 172 ? -4.353 3.373 6.039 1.00 98.88 172 PHE A O 1
ATOM 1416 N N . ALA A 1 173 ? -4.685 3.647 3.830 1.00 98.81 173 ALA A N 1
ATOM 1417 C CA . ALA A 1 173 ? -3.269 3.667 3.460 1.00 98.81 173 ALA A CA 1
ATOM 1418 C C . ALA A 1 173 ? -2.484 4.781 4.173 1.00 98.81 173 ALA A C 1
ATOM 1420 O O . ALA A 1 173 ? -1.439 4.515 4.765 1.00 98.81 173 ALA A O 1
ATOM 1421 N N . GLU A 1 174 ? -3.045 5.985 4.236 1.00 98.75 174 GLU A N 1
ATOM 1422 C CA . GLU A 1 174 ? -2.507 7.108 5.005 1.00 98.75 174 GLU A CA 1
ATOM 1423 C C . GLU A 1 174 ? -2.478 6.815 6.519 1.00 98.75 174 GLU A C 1
ATOM 1425 O O . GLU A 1 174 ? -1.506 7.105 7.223 1.00 98.75 174 GLU A O 1
ATOM 1430 N N . GLY A 1 175 ? -3.524 6.159 7.037 1.00 98.81 175 GLY A N 1
ATOM 1431 C CA . GLY A 1 175 ? -3.546 5.671 8.415 1.00 98.81 175 GLY A CA 1
ATOM 1432 C C . GLY A 1 175 ? -2.411 4.683 8.703 1.00 98.81 175 GLY A C 1
ATOM 1433 O O . GLY A 1 175 ? -1.823 4.725 9.783 1.00 98.81 175 GLY A O 1
ATOM 1434 N N . VAL A 1 176 ? -2.061 3.821 7.742 1.00 98.88 176 VAL A N 1
ATOM 1435 C CA . VAL A 1 176 ? -0.923 2.896 7.848 1.00 98.88 176 VAL A CA 1
ATOM 1436 C C . VAL A 1 176 ? 0.405 3.648 7.858 1.00 98.88 176 VAL A C 1
ATOM 1438 O O . VAL A 1 176 ? 1.249 3.341 8.703 1.00 98.88 176 VAL A O 1
ATOM 1441 N N . THR A 1 177 ? 0.603 4.637 6.982 1.00 98.50 177 THR A N 1
ATOM 1442 C CA . THR A 1 177 ? 1.857 5.408 6.958 1.00 98.50 177 THR A CA 1
ATOM 1443 C C . THR A 1 177 ? 2.064 6.188 8.253 1.00 98.50 177 THR A C 1
ATOM 1445 O O . THR A 1 177 ? 3.161 6.134 8.814 1.00 98.50 177 THR A O 1
ATOM 1448 N N . SER A 1 178 ? 1.009 6.793 8.812 1.00 98.62 178 SER A N 1
ATOM 1449 C CA . SER A 1 178 ? 1.077 7.431 10.136 1.00 98.62 178 SER A CA 1
ATOM 1450 C C . SER A 1 178 ? 1.300 6.422 11.254 1.00 98.62 178 SER A C 1
ATOM 1452 O O . SER A 1 178 ? 2.129 6.643 12.128 1.00 98.62 178 SER A O 1
ATOM 1454 N N . TYR A 1 179 ? 0.634 5.263 11.224 1.00 98.81 179 TYR A N 1
ATOM 1455 C CA . TYR A 1 179 ? 0.838 4.212 12.228 1.00 98.81 179 TYR A CA 1
ATOM 1456 C C . TYR A 1 179 ? 2.281 3.684 12.268 1.00 98.81 179 TYR A C 1
ATOM 1458 O O . TYR A 1 179 ? 2.703 3.113 13.279 1.00 98.81 179 TYR A O 1
ATOM 1466 N N . PHE A 1 180 ? 3.047 3.844 11.193 1.00 98.56 180 PHE A N 1
ATOM 1467 C CA . PHE A 1 180 ? 4.454 3.456 11.129 1.00 98.56 180 PHE A CA 1
ATOM 1468 C C . PHE A 1 180 ? 5.428 4.634 11.137 1.00 98.56 180 PHE A C 1
ATOM 1470 O O . PHE A 1 180 ? 6.607 4.420 10.869 1.00 98.56 180 PHE A O 1
ATOM 1477 N N . ASP A 1 181 ? 4.958 5.825 11.518 1.00 97.88 181 ASP A N 1
ATOM 1478 C CA . ASP A 1 181 ? 5.767 7.036 11.699 1.00 97.88 181 ASP A CA 1
ATOM 1479 C C . ASP A 1 181 ? 6.507 7.466 10.418 1.00 97.88 181 ASP A C 1
ATOM 1481 O O . ASP A 1 181 ? 7.625 7.980 10.466 1.00 97.88 181 ASP A O 1
ATOM 1485 N N . VAL A 1 182 ? 5.903 7.208 9.253 1.00 97.38 182 VAL A N 1
ATOM 1486 C CA . VAL A 1 182 ? 6.477 7.508 7.931 1.00 97.38 182 VAL A CA 1
ATOM 1487 C C . VAL A 1 182 ? 5.499 8.244 7.018 1.00 97.38 182 VAL A C 1
ATOM 1489 O O . VAL A 1 182 ? 5.574 8.106 5.799 1.00 97.38 182 VAL A O 1
ATOM 1492 N N . ASN A 1 183 ? 4.583 9.020 7.600 1.00 96.75 183 ASN A N 1
ATOM 1493 C CA . ASN A 1 183 ? 3.793 10.019 6.881 1.00 96.75 183 ASN A CA 1
ATOM 1494 C C . ASN A 1 183 ? 4.460 11.408 7.019 1.00 96.75 183 ASN A C 1
ATOM 1496 O O . ASN A 1 183 ? 5.345 11.615 7.857 1.00 96.75 183 ASN A O 1
ATOM 1500 N N . THR A 1 184 ? 4.055 12.370 6.196 1.00 94.75 184 THR A N 1
ATOM 1501 C CA . THR A 1 184 ? 4.573 13.741 6.215 1.00 94.75 184 THR A CA 1
ATOM 1502 C C . THR A 1 184 ? 3.711 14.620 7.119 1.00 94.75 184 THR A C 1
ATOM 1504 O O . THR A 1 184 ? 2.492 14.652 6.986 1.00 94.75 184 THR A O 1
ATOM 1507 N N . GLU A 1 185 ? 4.349 15.395 7.994 1.00 93.81 185 GLU A N 1
ATOM 1508 C CA . GLU A 1 185 ? 3.700 16.492 8.714 1.00 93.81 185 GLU A CA 1
ATOM 1509 C C . G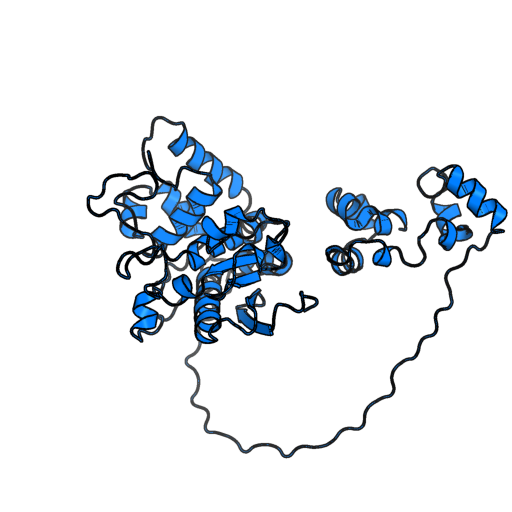LU A 1 185 ? 3.817 17.805 7.926 1.00 93.81 185 GLU A C 1
ATOM 1511 O O . GLU A 1 185 ? 4.834 18.072 7.274 1.00 93.81 185 GLU A O 1
ATOM 1516 N N . THR A 1 186 ? 2.808 18.673 8.001 1.00 92.81 186 THR A N 1
ATOM 1517 C CA . THR A 1 186 ? 2.942 20.041 7.486 1.00 92.81 186 THR A CA 1
ATOM 1518 C C . THR A 1 186 ? 3.771 20.907 8.430 1.00 92.81 186 THR A C 1
ATOM 1520 O O . THR A 1 186 ? 3.664 20.813 9.647 1.00 92.81 186 THR A O 1
ATOM 1523 N N . TRP A 1 187 ? 4.573 21.823 7.876 1.00 90.25 187 TRP A N 1
ATOM 1524 C CA . TRP A 1 187 ? 5.514 22.641 8.660 1.00 90.25 187 TRP A CA 1
ATOM 1525 C C . TRP A 1 187 ? 4.862 23.492 9.767 1.00 90.25 187 TRP A C 1
ATOM 1527 O O . TRP A 1 187 ? 5.539 23.887 10.710 1.00 90.25 187 TRP A O 1
ATOM 1537 N N . ASN A 1 188 ? 3.570 23.806 9.637 1.00 91.56 188 ASN A N 1
ATOM 1538 C CA . ASN A 1 188 ? 2.795 24.607 10.587 1.00 91.56 188 ASN A CA 1
ATOM 1539 C C . ASN A 1 188 ? 1.630 23.828 11.227 1.00 91.56 188 ASN A C 1
ATOM 1541 O O . ASN A 1 188 ? 0.741 24.447 11.815 1.00 91.56 188 ASN A O 1
ATOM 1545 N N . GLY A 1 189 ? 1.572 22.507 11.033 1.00 91.31 189 GLY A N 1
ATOM 1546 C CA . GLY A 1 189 ? 0.512 21.627 11.531 1.00 91.31 189 GLY A CA 1
ATOM 1547 C C . GLY A 1 189 ? -0.884 21.829 10.914 1.00 91.31 189 GLY A C 1
ATOM 1548 O O . GLY A 1 189 ? -1.826 21.090 11.232 1.00 91.31 189 GLY A O 1
ATOM 1549 N N . LYS A 1 190 ? -1.063 22.813 10.020 1.00 95.00 190 LYS A N 1
ATOM 1550 C CA . LYS A 1 190 ? -2.345 23.086 9.352 1.00 95.00 190 LYS A CA 1
ATOM 1551 C C . LYS A 1 190 ? -2.527 22.181 8.139 1.00 95.00 190 LYS A C 1
ATOM 1553 O O . LYS A 1 190 ? -1.568 21.855 7.444 1.00 95.00 190 LYS A O 1
ATOM 1558 N N . ALA A 1 191 ? -3.775 21.806 7.869 1.00 95.81 191 ALA A N 1
ATOM 1559 C CA . ALA A 1 191 ? -4.123 20.977 6.722 1.00 95.81 191 ALA A CA 1
ATOM 1560 C C . ALA A 1 191 ? -3.880 21.721 5.394 1.00 95.81 191 ALA A C 1
ATOM 1562 O O . ALA A 1 191 ? -4.381 22.834 5.222 1.00 95.81 191 ALA A O 1
ATOM 1563 N N . ASN A 1 192 ? -3.141 21.116 4.458 1.00 93.38 192 ASN A N 1
ATOM 1564 C CA . ASN A 1 192 ? -2.713 21.762 3.203 1.00 93.38 192 ASN A CA 1
ATOM 1565 C C . ASN A 1 192 ? -3.323 21.150 1.925 1.00 93.38 192 ASN A C 1
ATOM 1567 O O . ASN A 1 192 ? -2.795 21.351 0.835 1.00 93.38 192 ASN A O 1
ATOM 1571 N N . GLY A 1 193 ? -4.402 20.378 2.051 1.00 95.19 193 GLY A N 1
ATOM 1572 C CA . GLY A 1 193 ? -4.989 19.592 0.964 1.00 95.19 193 GLY A CA 1
ATOM 1573 C C . GLY A 1 193 ? -4.413 18.179 0.852 1.00 95.19 193 GLY A C 1
ATOM 1574 O O . GLY A 1 193 ? -5.036 17.329 0.222 1.00 95.19 193 GLY A O 1
ATOM 1575 N N . ILE A 1 194 ? -3.269 17.903 1.493 1.00 93.56 194 ILE A N 1
ATOM 1576 C CA . ILE A 1 194 ? -2.603 16.594 1.471 1.00 93.56 194 ILE A CA 1
ATOM 1577 C C . ILE A 1 194 ? -2.387 16.076 2.896 1.00 93.56 194 ILE A C 1
ATOM 1579 O O . ILE A 1 194 ? -2.992 15.083 3.286 1.00 93.56 194 ILE A O 1
ATOM 1583 N N . HIS A 1 195 ? -1.618 16.798 3.705 1.00 95.75 195 HIS A N 1
ATOM 1584 C CA . HIS A 1 195 ? -1.256 16.422 5.071 1.00 95.75 195 HIS A CA 1
ATOM 1585 C C . HIS A 1 195 ? -1.755 17.457 6.090 1.00 95.75 195 HIS A C 1
ATOM 1587 O O . HIS A 1 195 ? -2.212 18.542 5.719 1.00 95.75 195 HIS A O 1
ATOM 1593 N N . ASN A 1 196 ? -1.649 17.127 7.377 1.00 96.56 196 ASN A N 1
ATOM 1594 C CA . ASN A 1 196 ? -1.834 18.022 8.526 1.00 96.56 196 ASN A CA 1
ATOM 1595 C C . ASN A 1 196 ? -0.728 17.749 9.579 1.00 96.56 196 ASN A C 1
ATOM 1597 O O . ASN A 1 196 ? 0.350 17.291 9.212 1.00 96.56 196 ASN A O 1
ATOM 1601 N N . HIS A 1 197 ? -0.984 18.034 10.861 1.00 96.81 197 HIS A N 1
ATOM 1602 C CA . HIS A 1 197 ? -0.077 17.747 11.986 1.00 96.81 197 HIS A CA 1
ATOM 1603 C C . HIS A 1 197 ? 0.016 16.264 12.396 1.00 96.81 197 HIS A C 1
ATOM 1605 O O . HIS A 1 197 ? 0.731 15.945 13.333 1.00 96.81 197 HIS A O 1
ATOM 1611 N N . VAL A 1 198 ? -0.765 15.355 11.802 1.00 98.19 198 VAL A N 1
ATOM 1612 C CA . VAL A 1 198 ? -0.807 13.948 12.228 1.00 98.19 198 VAL A CA 1
ATOM 1613 C C . VAL A 1 198 ? 0.022 13.112 11.273 1.00 98.19 198 VAL A C 1
ATOM 1615 O O . VAL A 1 198 ? -0.421 12.838 10.156 1.00 98.19 198 VAL A O 1
ATOM 1618 N N . ASN A 1 199 ? 1.195 12.671 11.722 1.00 97.31 199 ASN A N 1
ATOM 1619 C CA . ASN A 1 199 ? 2.068 11.821 10.916 1.00 97.31 199 ASN A CA 1
ATOM 1620 C C . ASN A 1 199 ? 2.739 10.669 11.686 1.00 97.31 199 ASN A C 1
ATOM 1622 O O . ASN A 1 199 ? 3.471 9.873 11.090 1.00 97.31 199 ASN A O 1
ATOM 1626 N N . THR A 1 200 ? 2.474 10.554 12.989 1.00 98.38 200 THR A N 1
ATOM 1627 C CA . THR A 1 200 ? 2.978 9.473 13.848 1.00 98.38 200 THR A CA 1
ATOM 1628 C C . THR A 1 200 ? 1.870 8.582 14.406 1.00 98.38 200 THR A C 1
ATOM 1630 O O . THR A 1 200 ? 0.695 8.949 14.488 1.00 98.38 200 THR A O 1
ATOM 1633 N N . ARG A 1 201 ? 2.249 7.396 14.889 1.00 98.56 201 ARG A N 1
ATOM 1634 C CA . ARG A 1 201 ? 1.368 6.437 15.562 1.00 98.56 201 ARG A CA 1
ATOM 1635 C C . ARG A 1 201 ? 0.727 7.052 16.795 1.00 98.56 201 ARG A C 1
ATOM 1637 O O . ARG A 1 201 ? -0.438 6.778 17.082 1.00 98.56 201 ARG A O 1
ATOM 1644 N N . THR A 1 202 ? 1.505 7.830 17.543 1.00 98.62 202 THR A N 1
ATOM 1645 C CA . THR A 1 202 ? 1.069 8.486 18.778 1.00 98.62 202 THR A CA 1
ATOM 1646 C C . THR A 1 202 ? 0.043 9.573 18.484 1.00 98.62 202 THR A C 1
ATOM 1648 O O . THR A 1 202 ? -0.993 9.627 19.148 1.00 98.62 202 THR A O 1
ATOM 1651 N N . GLU A 1 203 ? 0.279 10.401 17.467 1.00 98.62 203 GLU A N 1
ATOM 1652 C CA . GLU A 1 203 ? -0.691 11.410 17.039 1.00 98.62 203 GLU A CA 1
ATOM 1653 C C . GLU A 1 203 ? -1.934 10.761 16.449 1.00 98.62 203 GLU A C 1
ATOM 1655 O O . GLU A 1 203 ? -3.032 11.134 16.839 1.00 98.62 203 GLU A O 1
ATOM 1660 N N . LEU A 1 204 ? -1.794 9.741 15.594 1.00 98.81 204 LEU A N 1
ATOM 1661 C CA . LEU A 1 204 ? -2.930 9.010 15.031 1.00 98.81 204 LEU A CA 1
ATOM 1662 C C . LEU A 1 204 ? -3.800 8.406 16.135 1.00 98.81 204 LEU A C 1
ATOM 1664 O O . LEU A 1 204 ? -5.022 8.520 16.087 1.00 98.81 204 LEU A O 1
ATOM 1668 N N . PHE A 1 205 ? -3.177 7.795 17.146 1.00 98.75 205 PHE A N 1
ATOM 1669 C CA . PHE A 1 205 ? -3.868 7.291 18.326 1.00 98.75 205 PHE A CA 1
ATOM 1670 C C . PHE A 1 205 ? -4.704 8.412 18.953 1.00 98.75 205 PHE A C 1
ATOM 1672 O O . PHE A 1 205 ? -5.920 8.254 19.083 1.00 98.75 205 PHE A O 1
ATOM 1679 N N . SER A 1 206 ? -4.079 9.529 19.327 1.00 98.62 206 SER A N 1
ATOM 1680 C CA . SER A 1 206 ? -4.730 10.647 20.022 1.00 98.62 206 SER A CA 1
ATOM 1681 C C . SER A 1 206 ? -5.786 11.366 19.176 1.00 98.62 206 SER A C 1
ATOM 1683 O O . SER A 1 206 ? -6.854 11.696 19.685 1.00 98.62 206 SER A O 1
ATOM 1685 N N . TYR A 1 207 ? -5.514 11.573 17.890 1.00 98.62 207 TYR A N 1
ATOM 1686 C CA . TYR A 1 207 ? -6.352 12.328 16.966 1.00 98.62 207 TYR A CA 1
ATOM 1687 C C . TYR A 1 207 ? -7.526 11.503 16.445 1.00 98.62 207 TYR A C 1
ATOM 1689 O O . TYR A 1 207 ? -8.657 11.978 16.469 1.00 98.62 207 TYR A O 1
ATOM 1697 N N . ASP A 1 208 ? -7.305 10.259 16.008 1.00 98.69 208 ASP A N 1
ATOM 1698 C CA . ASP A 1 208 ? -8.348 9.362 15.502 1.00 98.69 208 ASP A CA 1
ATOM 1699 C C . ASP A 1 208 ? -8.179 7.924 16.002 1.00 98.69 208 ASP A C 1
ATOM 1701 O O . ASP A 1 208 ? -7.750 7.015 15.289 1.00 98.69 208 ASP A O 1
ATOM 1705 N N . ARG A 1 209 ? -8.592 7.713 17.258 1.00 98.69 209 ARG A N 1
ATOM 1706 C CA . ARG A 1 209 ? -8.582 6.399 17.915 1.00 98.69 209 ARG A CA 1
ATOM 1707 C C . ARG A 1 209 ? -9.326 5.318 17.121 1.00 98.69 209 ARG A C 1
ATOM 1709 O O . ARG A 1 209 ? -8.902 4.163 17.150 1.00 98.69 209 ARG A O 1
ATOM 1716 N N . ASP A 1 210 ? -10.409 5.667 16.424 1.00 98.69 210 ASP A N 1
ATOM 1717 C CA . ASP A 1 210 ? -11.182 4.704 15.634 1.00 98.69 210 ASP A CA 1
ATOM 1718 C C . ASP A 1 210 ? -10.344 4.194 14.450 1.00 98.69 210 ASP A C 1
ATOM 1720 O O . ASP A 1 210 ? -10.231 2.982 14.253 1.00 98.69 210 ASP A O 1
ATOM 1724 N N . LEU A 1 211 ? -9.695 5.104 13.708 1.00 98.88 211 LEU A N 1
ATOM 1725 C CA . LEU A 1 211 ? -8.812 4.740 12.594 1.00 98.88 211 LEU A CA 1
ATOM 1726 C C . LEU A 1 211 ? -7.583 3.975 13.096 1.00 98.88 211 LEU A C 1
ATOM 1728 O O . LEU A 1 211 ? -7.248 2.926 12.545 1.00 98.88 211 LEU A O 1
ATOM 1732 N N . TYR A 1 212 ? -6.963 4.441 14.184 1.00 98.88 212 TYR A N 1
ATOM 1733 C CA . TYR A 1 212 ? -5.859 3.738 14.839 1.00 98.88 212 TYR A CA 1
ATOM 1734 C C . TYR A 1 212 ? -6.215 2.276 15.138 1.00 98.88 212 TYR A C 1
ATOM 1736 O O . TYR A 1 212 ? -5.416 1.377 14.878 1.00 98.88 212 TYR A O 1
ATOM 1744 N N . ASN A 1 213 ? -7.410 2.021 15.679 1.00 98.81 213 ASN A N 1
ATOM 1745 C CA . ASN A 1 213 ? -7.840 0.672 16.038 1.00 98.81 213 ASN A CA 1
ATOM 1746 C C . ASN A 1 213 ? -8.064 -0.213 14.804 1.00 98.81 213 ASN A C 1
ATOM 1748 O O . ASN A 1 213 ? -7.703 -1.389 14.846 1.00 98.81 213 ASN A O 1
ATOM 1752 N N . ILE A 1 214 ? -8.591 0.338 13.702 1.00 98.69 214 ILE A N 1
ATOM 1753 C CA . ILE A 1 214 ? -8.708 -0.394 12.430 1.00 98.69 214 ILE A CA 1
ATOM 1754 C C . ILE A 1 214 ? -7.322 -0.780 11.898 1.00 98.69 214 ILE A C 1
ATOM 1756 O O . ILE A 1 214 ? -7.109 -1.930 11.517 1.00 98.69 214 ILE A O 1
ATOM 1760 N N . VAL A 1 215 ? -6.357 0.144 11.915 1.00 98.88 215 VAL A N 1
ATOM 1761 C CA . VAL A 1 215 ? -4.984 -0.147 11.473 1.00 98.88 215 VAL A CA 1
ATOM 1762 C C . VAL A 1 215 ? -4.319 -1.175 12.398 1.00 98.88 215 VAL A C 1
ATOM 1764 O O . VAL A 1 215 ? -3.724 -2.143 11.928 1.00 98.88 215 VAL A O 1
ATOM 1767 N N . LYS A 1 216 ? -4.484 -1.044 13.718 1.00 98.56 216 LYS A N 1
ATOM 1768 C CA . LYS A 1 216 ? -3.941 -1.986 14.709 1.00 98.56 216 LYS A CA 1
ATOM 1769 C C . LYS A 1 216 ? -4.488 -3.410 14.556 1.00 98.56 216 LYS A C 1
ATOM 1771 O O . LYS A 1 216 ? -3.780 -4.358 14.874 1.00 98.56 216 LYS A O 1
ATOM 1776 N N . GLU A 1 217 ? -5.714 -3.591 14.073 1.00 97.88 217 GLU A N 1
ATOM 1777 C CA . GLU A 1 217 ? -6.264 -4.925 13.785 1.00 97.88 217 GLU A CA 1
ATOM 1778 C C . GLU A 1 217 ? -5.503 -5.646 12.656 1.00 97.88 217 GLU A C 1
ATOM 1780 O O . GLU A 1 217 ? -5.351 -6.873 12.681 1.00 97.88 217 GLU A O 1
ATOM 1785 N N . VAL A 1 218 ? -5.003 -4.876 11.684 1.00 98.50 218 VAL A N 1
ATOM 1786 C CA . VAL A 1 218 ? -4.173 -5.365 10.573 1.00 98.50 218 VAL A CA 1
ATOM 1787 C C . VAL A 1 218 ? -2.728 -5.591 11.028 1.00 98.50 218 VAL A C 1
ATOM 1789 O O . VAL A 1 218 ? -2.121 -6.589 10.640 1.00 98.50 218 VAL A O 1
ATOM 1792 N N . PHE A 1 219 ? -2.208 -4.721 11.902 1.00 98.50 219 PHE A N 1
ATOM 1793 C CA . PHE A 1 219 ? -0.832 -4.763 12.419 1.00 98.50 219 PHE A CA 1
ATOM 1794 C C . PHE A 1 219 ? -0.757 -4.923 13.957 1.00 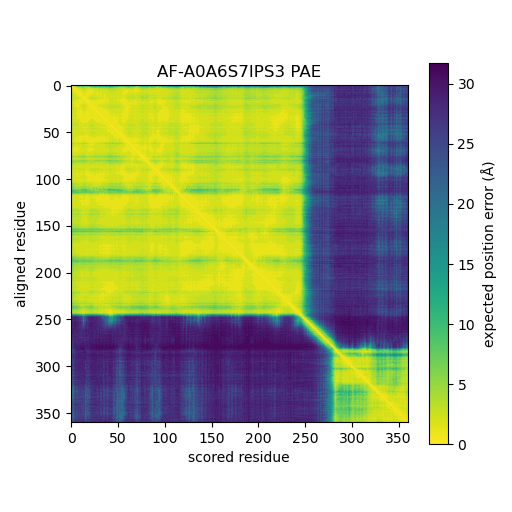98.50 219 PHE A C 1
ATOM 1796 O O . PHE A 1 219 ? -0.246 -4.044 14.666 1.00 98.50 219 PHE A O 1
ATOM 1803 N N . PRO A 1 220 ? -1.268 -6.036 14.523 1.00 97.56 220 PRO A N 1
ATOM 1804 C CA . PRO A 1 220 ? -1.403 -6.205 15.970 1.00 97.56 220 PRO A CA 1
ATOM 1805 C C . PRO A 1 220 ? -0.082 -6.385 16.730 1.00 97.56 220 PRO A C 1
ATOM 1807 O O . PRO A 1 220 ? -0.068 -6.253 17.956 1.00 97.56 220 PRO A O 1
ATOM 1810 N N . CYS A 1 221 ? 1.040 -6.671 16.063 1.00 96.94 221 CYS A N 1
ATOM 1811 C CA . CYS A 1 221 ? 2.319 -6.848 16.752 1.00 96.94 221 CYS A CA 1
ATOM 1812 C C . CYS A 1 221 ? 2.866 -5.540 17.335 1.00 96.94 221 CYS A C 1
ATOM 1814 O O . CYS A 1 221 ? 3.716 -5.583 18.233 1.00 96.94 221 CYS A O 1
ATOM 1816 N N . GLY A 1 222 ? 2.423 -4.390 16.813 1.00 94.75 222 GLY A N 1
ATOM 1817 C CA . GLY A 1 222 ? 2.935 -3.078 17.208 1.00 94.75 222 GLY A CA 1
ATOM 1818 C C . GLY A 1 222 ? 4.413 -2.888 16.853 1.00 94.75 222 GLY A C 1
ATOM 1819 O O . GLY A 1 222 ? 5.123 -2.147 17.536 1.00 94.75 222 GLY A O 1
ATOM 1820 N N . ASN A 1 223 ? 4.886 -3.567 15.805 1.00 97.31 223 ASN A N 1
ATOM 1821 C CA . ASN A 1 223 ? 6.272 -3.518 15.346 1.00 97.31 223 ASN A CA 1
ATOM 1822 C C . ASN A 1 223 ? 6.714 -2.085 14.988 1.00 97.31 223 ASN A C 1
ATOM 1824 O O . ASN A 1 223 ? 5.888 -1.245 14.624 1.00 97.31 223 ASN A O 1
ATOM 1828 N N . ARG A 1 224 ? 8.019 -1.797 15.095 1.00 96.50 224 ARG A N 1
ATOM 1829 C CA . ARG A 1 224 ? 8.610 -0.507 14.692 1.00 96.50 224 ARG A CA 1
ATOM 1830 C C . ARG A 1 224 ? 9.220 -0.619 13.301 1.00 96.50 224 ARG A C 1
ATOM 1832 O O . ARG A 1 224 ? 10.043 -1.505 13.064 1.00 96.50 224 ARG A O 1
ATOM 1839 N N . PHE A 1 225 ? 8.810 0.267 12.405 1.00 97.81 225 PHE A N 1
ATOM 1840 C CA . PHE A 1 225 ? 9.316 0.319 11.041 1.00 97.81 225 PHE A CA 1
ATOM 1841 C C . PHE A 1 225 ? 10.638 1.091 10.988 1.00 97.81 225 PHE A C 1
ATOM 1843 O O . PHE A 1 225 ? 10.849 2.032 11.749 1.00 97.81 225 PHE A O 1
ATOM 1850 N N . LEU A 1 226 ? 11.550 0.672 10.113 1.00 96.94 226 LEU A N 1
ATOM 1851 C CA . LEU A 1 226 ? 12.754 1.426 9.790 1.00 96.94 226 LEU A CA 1
ATOM 1852 C C . LEU A 1 226 ? 12.456 2.300 8.577 1.00 96.94 226 LEU A C 1
ATOM 1854 O O . LEU A 1 226 ? 12.361 1.781 7.463 1.00 96.94 226 LEU A O 1
ATOM 1858 N N . ASP A 1 227 ? 12.378 3.611 8.774 1.00 96.31 227 ASP A N 1
ATOM 1859 C CA . ASP A 1 227 ? 12.179 4.556 7.680 1.00 96.31 227 ASP A CA 1
ATOM 1860 C C . ASP A 1 227 ? 13.320 4.488 6.646 1.00 96.31 227 ASP A C 1
ATOM 1862 O O . ASP A 1 227 ? 14.465 4.109 6.927 1.00 96.31 227 ASP A O 1
ATOM 1866 N N . ARG A 1 228 ? 12.990 4.824 5.400 1.00 96.25 228 ARG A N 1
ATOM 1867 C CA . ARG A 1 228 ? 13.904 4.724 4.254 1.00 96.25 228 ARG A CA 1
ATOM 1868 C C . ARG A 1 228 ? 15.171 5.576 4.386 1.00 96.25 228 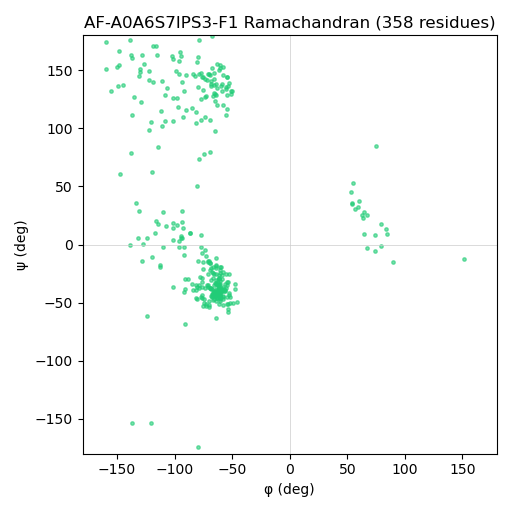ARG A C 1
ATOM 1870 O O . ARG A 1 228 ? 16.226 5.171 3.904 1.00 96.25 228 ARG A O 1
ATOM 1877 N N . CYS A 1 229 ? 15.101 6.720 5.060 1.00 96.00 229 CYS A N 1
ATOM 1878 C CA . CYS A 1 229 ? 16.201 7.674 5.152 1.00 96.00 229 CYS A CA 1
ATOM 1879 C C . CYS A 1 229 ? 17.169 7.299 6.280 1.00 96.00 229 CYS A C 1
ATOM 1881 O O . CYS A 1 229 ? 18.384 7.437 6.138 1.00 96.00 229 CYS A O 1
ATOM 1883 N N . SER A 1 230 ? 16.664 6.739 7.378 1.00 96.25 230 SER A N 1
ATOM 1884 C CA . SER A 1 230 ? 17.477 6.056 8.385 1.00 96.25 230 SER A CA 1
ATOM 1885 C C . SER A 1 230 ? 18.194 4.838 7.802 1.00 96.25 230 SER A C 1
ATOM 1887 O O . SER A 1 230 ? 19.368 4.630 8.109 1.00 96.25 230 SER A O 1
ATOM 1889 N N . ALA A 1 231 ? 17.521 4.053 6.952 1.00 95.00 231 ALA A N 1
ATOM 1890 C CA . ALA A 1 231 ? 18.148 2.928 6.256 1.00 95.00 231 ALA A CA 1
ATOM 1891 C C . ALA A 1 231 ? 19.290 3.394 5.335 1.00 95.00 231 ALA A C 1
ATOM 1893 O O . ALA A 1 231 ? 20.368 2.803 5.356 1.00 95.00 231 ALA A O 1
ATOM 1894 N N . LEU A 1 232 ? 19.094 4.492 4.591 1.00 93.38 232 LEU A N 1
ATOM 1895 C CA . LEU A 1 232 ? 20.146 5.117 3.778 1.00 93.38 232 LEU A CA 1
ATOM 1896 C C . LEU A 1 232 ? 21.369 5.525 4.621 1.00 93.38 232 LEU A C 1
ATOM 1898 O O . LEU A 1 232 ? 22.502 5.361 4.179 1.00 93.38 232 LEU A O 1
ATOM 1902 N N . LYS A 1 233 ? 21.149 5.990 5.857 1.00 94.75 233 LYS A N 1
ATOM 1903 C CA . LYS A 1 233 ? 22.203 6.337 6.831 1.00 94.75 233 LYS A CA 1
ATOM 1904 C C . LYS A 1 233 ? 22.839 5.117 7.519 1.00 94.75 233 LYS A C 1
ATOM 1906 O O . LYS A 1 233 ? 23.592 5.284 8.473 1.00 94.75 233 LYS A O 1
ATOM 1911 N N . GLY A 1 234 ? 22.533 3.896 7.077 1.00 93.31 234 GLY A N 1
ATOM 1912 C CA . GLY A 1 234 ? 23.147 2.666 7.579 1.00 93.31 234 GLY A CA 1
ATOM 1913 C C . GLY A 1 234 ? 22.506 2.085 8.842 1.00 93.31 234 GLY A C 1
ATOM 1914 O O . GLY A 1 234 ? 23.051 1.140 9.411 1.00 93.31 234 GLY A O 1
ATOM 1915 N N . LYS A 1 235 ? 21.351 2.598 9.296 1.00 96.25 235 LYS A N 1
ATOM 1916 C CA . LYS A 1 235 ? 20.629 1.969 10.412 1.00 96.25 235 LYS A CA 1
ATOM 1917 C C . LYS A 1 235 ? 20.042 0.626 9.982 1.00 96.25 235 LYS A C 1
ATOM 1919 O O . LYS A 1 235 ? 19.585 0.459 8.852 1.00 96.25 235 LYS A O 1
ATOM 1924 N N . THR A 1 236 ? 20.007 -0.325 10.909 1.00 92.44 236 THR A N 1
ATOM 1925 C CA . THR A 1 236 ? 19.431 -1.654 10.688 1.00 92.44 236 THR A CA 1
ATOM 1926 C C . THR A 1 236 ? 18.012 -1.745 11.255 1.00 92.44 236 THR A C 1
ATOM 1928 O O . THR A 1 236 ? 17.695 -1.066 12.236 1.00 92.44 236 THR A O 1
ATOM 1931 N N . PRO A 1 237 ? 17.122 -2.561 10.655 1.00 90.81 237 PRO A N 1
ATOM 1932 C CA . PRO A 1 237 ? 15.775 -2.717 11.183 1.00 90.81 237 PRO A CA 1
ATOM 1933 C C . PRO A 1 237 ? 15.795 -3.356 12.573 1.00 90.81 237 PRO A C 1
ATOM 1935 O O . PRO A 1 237 ? 16.522 -4.338 12.767 1.00 90.81 237 PRO A O 1
ATOM 1938 N N . PRO A 1 238 ? 14.972 -2.879 13.523 1.00 90.06 238 PRO A N 1
ATOM 1939 C CA . PRO A 1 238 ? 14.831 -3.560 14.800 1.00 90.06 238 PRO A CA 1
ATOM 1940 C C . PRO A 1 238 ? 14.242 -4.967 14.592 1.00 90.06 238 PRO A C 1
ATOM 1942 O O . PRO A 1 238 ? 13.524 -5.207 13.610 1.00 90.06 238 PRO A O 1
ATOM 1945 N N . PRO A 1 239 ? 14.493 -5.912 15.515 1.00 90.88 239 PRO A N 1
ATOM 1946 C CA . PRO A 1 239 ? 13.759 -7.168 15.542 1.00 90.88 239 PRO A CA 1
ATOM 1947 C C . PRO A 1 239 ? 12.253 -6.894 15.611 1.00 90.88 239 PRO A C 1
ATOM 1949 O O . PRO A 1 239 ? 11.804 -6.060 16.397 1.00 90.88 239 PRO A O 1
ATOM 1952 N N . PHE A 1 240 ? 11.472 -7.613 14.811 1.00 94.00 240 PHE A N 1
ATOM 1953 C CA . PHE A 1 240 ? 10.018 -7.502 14.810 1.00 94.00 240 PHE A CA 1
ATOM 1954 C C . PHE A 1 240 ? 9.364 -8.851 15.111 1.00 94.00 240 PHE A C 1
ATOM 1956 O O . PHE A 1 240 ? 9.913 -9.919 14.829 1.00 94.00 240 PHE A O 1
ATOM 1963 N N . LYS A 1 241 ? 8.195 -8.785 15.745 1.00 95.12 241 LYS A N 1
ATOM 1964 C CA . LYS A 1 241 ? 7.350 -9.930 16.086 1.00 95.12 241 LYS A CA 1
ATOM 1965 C C . LYS A 1 241 ? 6.558 -10.370 14.855 1.00 95.12 241 LYS A C 1
ATOM 1967 O O . LYS A 1 241 ? 6.381 -9.602 13.916 1.00 95.12 241 LYS A O 1
ATOM 1972 N N . MET A 1 242 ? 6.061 -11.597 14.887 1.00 94.94 242 MET A N 1
ATOM 1973 C CA . MET A 1 242 ? 5.309 -12.212 13.796 1.00 94.94 242 MET A CA 1
ATOM 1974 C C . MET A 1 242 ? 4.013 -12.810 14.337 1.00 94.94 242 MET A C 1
ATOM 1976 O O . MET A 1 242 ? 4.026 -13.355 15.442 1.00 94.94 242 MET A O 1
ATOM 1980 N N . ASN A 1 243 ? 2.954 -12.818 13.522 1.00 94.50 243 ASN A N 1
ATOM 1981 C CA . ASN A 1 243 ? 1.722 -13.583 13.772 1.00 94.50 243 ASN A CA 1
ATOM 1982 C C . ASN A 1 243 ? 1.079 -13.280 15.139 1.00 94.50 243 ASN A C 1
ATOM 1984 O O . ASN A 1 243 ? 0.844 -14.186 15.940 1.00 94.50 243 ASN A O 1
ATOM 1988 N N . CYS A 1 244 ? 0.848 -11.995 15.415 1.00 94.06 244 CYS A N 1
ATOM 1989 C CA . CYS A 1 244 ? 0.374 -11.488 16.708 1.00 94.06 244 CYS A CA 1
ATOM 1990 C C . CYS A 1 244 ? -1.153 -11.347 16.782 1.00 94.06 244 CYS A C 1
ATOM 1992 O O . CYS A 1 244 ? -1.667 -10.495 17.498 1.00 94.06 244 CYS A O 1
ATOM 1994 N N . ASP A 1 245 ? -1.885 -12.164 16.039 1.00 85.19 245 ASP A N 1
ATOM 1995 C CA . ASP A 1 245 ? -3.341 -12.092 15.887 1.00 85.19 245 ASP A CA 1
ATOM 1996 C C . ASP A 1 245 ? -4.113 -12.993 16.847 1.00 85.19 245 ASP A C 1
ATOM 1998 O O . ASP A 1 245 ? -5.323 -13.166 16.718 1.00 85.19 245 ASP A O 1
ATOM 2002 N N . GLY A 1 246 ? -3.399 -13.602 17.793 1.00 72.50 246 GLY A N 1
ATOM 2003 C CA . GLY A 1 246 ? -3.955 -14.539 18.761 1.00 72.50 246 GLY A CA 1
ATOM 2004 C C . GLY A 1 246 ? -4.290 -15.916 18.182 1.00 72.50 246 GLY A C 1
ATOM 2005 O O . GLY A 1 246 ? -4.599 -16.813 18.957 1.00 72.50 246 GLY A O 1
ATOM 2006 N N . LYS A 1 247 ? -4.175 -16.131 16.861 1.00 65.94 247 LYS A N 1
ATOM 2007 C CA . LYS A 1 247 ? -4.476 -17.418 16.203 1.00 65.94 247 LYS A CA 1
ATOM 2008 C C . LYS A 1 247 ? -3.250 -18.314 16.005 1.00 65.94 247 LYS A C 1
ATOM 2010 O O . LYS A 1 247 ? -3.363 -19.386 15.423 1.00 65.94 247 LYS A O 1
ATOM 2015 N N . GLY A 1 248 ? -2.097 -17.906 16.539 1.00 51.84 248 GLY A N 1
ATOM 2016 C CA . GLY A 1 248 ? -0.932 -18.771 16.704 1.00 51.84 248 GLY A CA 1
ATOM 2017 C C . GLY A 1 248 ? -0.188 -19.065 15.402 1.00 51.84 248 GLY A C 1
ATOM 2018 O O . GLY A 1 248 ? -0.338 -20.119 14.799 1.00 51.84 248 GLY A O 1
ATOM 2019 N N . GLY A 1 249 ? 0.717 -18.165 15.018 1.00 47.31 249 GLY A N 1
ATOM 2020 C CA . GLY A 1 249 ? 1.826 -18.497 14.112 1.00 47.31 249 GLY A CA 1
ATOM 2021 C C . GLY A 1 249 ? 3.187 -18.000 14.607 1.00 47.31 249 GLY A C 1
ATOM 2022 O O . GLY A 1 249 ? 4.165 -18.031 13.859 1.00 47.31 249 GLY A O 1
ATOM 2023 N N . GLY A 1 250 ? 3.259 -17.441 15.817 1.00 43.12 250 GLY A N 1
ATOM 2024 C CA . GLY A 1 250 ? 4.410 -16.687 16.308 1.00 43.12 250 GLY A CA 1
ATOM 2025 C C . GLY A 1 250 ? 5.593 -17.577 16.674 1.00 43.12 250 GLY A C 1
ATOM 2026 O O . GLY A 1 250 ? 5.856 -17.806 17.850 1.00 43.12 250 GLY A O 1
ATOM 2027 N N . VAL A 1 251 ? 6.352 -18.054 15.687 1.00 38.53 251 VAL A N 1
ATOM 2028 C CA . VAL A 1 251 ? 7.698 -18.567 15.951 1.00 38.53 251 VAL A CA 1
ATOM 2029 C C . VAL A 1 251 ? 8.580 -17.349 16.227 1.00 38.53 251 VAL A C 1
ATOM 2031 O O . VAL A 1 251 ? 8.854 -16.559 15.323 1.00 38.53 251 VAL A O 1
ATOM 2034 N N . LYS A 1 252 ? 9.014 -17.165 17.482 1.00 38.34 252 LYS A N 1
ATOM 2035 C CA . LYS A 1 252 ? 10.131 -16.258 17.792 1.00 38.34 252 LYS A CA 1
ATOM 2036 C C . LYS A 1 252 ? 11.293 -16.634 16.860 1.00 38.34 252 LYS A C 1
ATOM 2038 O O . LYS A 1 252 ? 11.630 -17.820 16.822 1.00 38.34 252 LYS A O 1
ATOM 2043 N N . PRO A 1 253 ? 11.929 -15.700 16.128 1.00 40.50 253 PRO A N 1
ATOM 2044 C CA . PRO A 1 253 ? 13.167 -16.019 15.431 1.00 40.50 253 PRO A CA 1
ATOM 2045 C C . PRO A 1 253 ? 14.158 -16.558 16.468 1.00 40.50 253 PRO A C 1
ATOM 2047 O O . PRO A 1 253 ? 14.568 -15.825 17.369 1.00 40.50 253 PRO A O 1
ATOM 2050 N N . LYS A 1 254 ? 14.498 -17.852 16.400 1.00 33.12 254 LYS A N 1
ATOM 2051 C CA . LYS A 1 254 ? 15.612 -18.376 17.194 1.00 33.12 254 LYS A CA 1
ATOM 2052 C C . LYS A 1 254 ? 16.871 -17.610 16.764 1.00 33.12 254 LYS A C 1
ATOM 2054 O O . LYS A 1 254 ? 17.056 -17.418 15.557 1.00 33.12 254 LYS A O 1
ATOM 2059 N N . PRO A 1 255 ? 17.728 -17.171 17.703 1.00 38.31 255 PRO A N 1
ATOM 2060 C CA . PRO A 1 255 ? 19.035 -16.627 17.365 1.00 38.31 255 PRO A CA 1
ATOM 2061 C C . PRO A 1 255 ? 19.757 -17.604 16.438 1.00 38.31 255 PRO A C 1
ATOM 2063 O O . PRO A 1 255 ? 19.753 -18.812 16.677 1.00 38.31 255 PRO A O 1
ATOM 2066 N N . LYS A 1 256 ? 20.316 -17.083 15.346 1.00 35.16 256 LYS A N 1
ATOM 2067 C CA . LYS A 1 256 ? 21.025 -17.872 14.339 1.00 35.16 256 LYS A CA 1
ATOM 2068 C C . LYS A 1 256 ? 22.177 -18.627 15.028 1.00 35.16 256 LYS A C 1
ATOM 2070 O O . LYS A 1 256 ? 23.046 -17.957 15.583 1.00 35.16 256 LYS A O 1
ATOM 2075 N N . PRO A 1 257 ? 22.226 -19.972 15.007 1.00 36.62 257 PRO A N 1
ATOM 2076 C CA . PRO A 1 257 ? 23.396 -20.689 15.491 1.00 36.62 257 PRO A CA 1
ATOM 2077 C C . PRO A 1 257 ? 24.587 -20.364 14.587 1.00 36.62 257 PRO A C 1
ATOM 2079 O O . PRO A 1 257 ? 24.490 -20.444 13.359 1.00 36.62 257 PRO A O 1
ATOM 2082 N N . THR A 1 258 ? 25.707 -19.981 15.188 1.00 44.66 258 THR A N 1
ATOM 2083 C CA . THR A 1 258 ? 27.007 -19.862 14.528 1.00 44.66 258 THR A CA 1
ATOM 2084 C C . THR A 1 258 ? 27.464 -21.248 14.075 1.00 44.66 258 THR A C 1
ATOM 2086 O O . THR A 1 258 ? 28.003 -22.030 14.851 1.00 44.66 258 THR A O 1
ATOM 2089 N N . VAL A 1 259 ? 27.240 -21.573 12.802 1.00 40.00 259 VAL A N 1
ATOM 2090 C CA . VAL A 1 259 ? 27.775 -22.792 12.184 1.00 40.00 259 VAL A CA 1
ATOM 2091 C C . VAL A 1 259 ? 29.054 -22.432 11.431 1.00 40.00 259 VAL A C 1
ATOM 2093 O O . VAL A 1 259 ? 29.027 -21.625 10.501 1.00 40.00 259 VAL A O 1
ATOM 2096 N N . LYS A 1 260 ? 30.182 -23.022 11.854 1.00 36.72 260 LYS A N 1
ATOM 2097 C CA . LYS A 1 260 ? 31.468 -22.981 11.137 1.00 36.72 260 LYS A CA 1
ATOM 2098 C C . LYS A 1 260 ? 31.305 -23.557 9.714 1.00 36.72 260 LYS A C 1
ATOM 2100 O O . LYS A 1 260 ? 30.526 -24.496 9.542 1.00 36.72 260 LYS A O 1
ATOM 2105 N N . PRO A 1 261 ? 32.032 -23.053 8.698 1.00 39.16 261 PRO A N 1
ATOM 2106 C CA . PRO A 1 261 ? 31.881 -23.527 7.324 1.00 39.16 261 PRO A CA 1
ATOM 2107 C C . PRO A 1 261 ? 32.300 -25.000 7.201 1.00 39.16 261 PRO A C 1
ATOM 2109 O O . PRO A 1 261 ? 33.400 -25.365 7.610 1.00 39.16 261 PRO A O 1
ATOM 2112 N N . LYS A 1 262 ? 31.435 -25.841 6.620 1.00 39.12 262 LYS A N 1
ATOM 2113 C CA . LYS A 1 262 ? 31.751 -27.235 6.261 1.00 39.12 262 LYS A CA 1
ATOM 2114 C C . LYS A 1 262 ? 32.174 -27.309 4.777 1.00 39.12 262 LYS A C 1
ATOM 2116 O O . LYS A 1 262 ? 31.658 -26.512 3.988 1.00 39.12 262 LYS A O 1
ATOM 2121 N N . PRO A 1 263 ? 33.101 -28.208 4.378 1.00 45.22 263 PRO A N 1
ATOM 2122 C CA . PRO A 1 263 ? 33.709 -28.184 3.046 1.00 45.22 263 PRO A CA 1
ATOM 2123 C C . PRO A 1 263 ? 32.720 -28.471 1.911 1.00 45.22 263 PRO A C 1
ATOM 2125 O O . PRO A 1 263 ? 31.772 -29.241 2.057 1.00 45.22 263 PRO A O 1
ATOM 2128 N N . LYS A 1 264 ? 32.987 -27.840 0.766 1.00 37.97 264 LYS A N 1
ATOM 2129 C CA . LYS A 1 264 ? 32.194 -27.858 -0.470 1.00 37.97 264 LYS A CA 1
ATOM 2130 C C . LYS A 1 264 ? 32.176 -29.264 -1.108 1.00 37.97 264 LYS A C 1
ATOM 2132 O O . LYS A 1 264 ? 33.255 -29.816 -1.322 1.00 37.97 264 LYS A O 1
ATOM 2137 N N . PRO A 1 265 ? 31.014 -29.832 -1.481 1.00 37.22 265 PRO A N 1
ATOM 2138 C CA . PRO A 1 265 ? 30.976 -31.037 -2.308 1.00 37.22 265 PRO A CA 1
ATOM 2139 C C . PRO A 1 265 ? 31.398 -30.738 -3.756 1.00 37.22 265 PRO A C 1
ATOM 2141 O O . PRO A 1 265 ? 31.052 -29.692 -4.311 1.00 37.22 265 PRO A O 1
ATOM 2144 N N . LYS A 1 266 ? 32.149 -31.669 -4.355 1.00 37.62 266 LYS A N 1
ATOM 2145 C CA . LYS A 1 266 ? 32.574 -31.658 -5.766 1.00 37.62 266 LYS A CA 1
ATOM 2146 C C . LYS A 1 266 ? 31.367 -31.846 -6.709 1.00 37.62 266 LYS A C 1
ATOM 2148 O O . LYS A 1 266 ? 30.407 -32.504 -6.311 1.00 37.62 266 LYS A O 1
ATOM 2153 N N . PRO A 1 267 ? 31.408 -31.326 -7.951 1.00 31.80 267 PRO A N 1
ATOM 2154 C CA . PRO A 1 267 ? 30.318 -31.482 -8.909 1.00 31.80 267 PRO A CA 1
ATOM 2155 C C . PRO A 1 267 ? 30.288 -32.912 -9.460 1.00 31.80 267 PRO A C 1
ATOM 2157 O O . PRO A 1 267 ? 31.296 -33.389 -9.978 1.00 31.80 267 PRO A O 1
ATOM 2160 N N . THR A 1 268 ? 29.134 -33.572 -9.388 1.00 29.47 268 THR A N 1
ATOM 2161 C CA . THR A 1 268 ? 28.838 -34.792 -10.147 1.00 29.47 268 THR A CA 1
ATOM 2162 C C . THR A 1 268 ? 27.835 -34.478 -11.253 1.00 29.47 268 THR A C 1
ATOM 2164 O O . THR A 1 268 ? 26.798 -33.852 -11.033 1.00 29.47 268 THR A O 1
ATOM 2167 N N . THR A 1 269 ? 28.189 -34.886 -12.467 1.00 37.06 269 THR A N 1
ATOM 2168 C CA . THR A 1 269 ? 27.381 -34.819 -13.683 1.00 37.06 269 THR A CA 1
ATOM 2169 C C . THR A 1 269 ? 26.331 -35.927 -13.669 1.00 37.06 269 THR A C 1
ATOM 2171 O O . THR A 1 269 ? 26.677 -37.100 -13.556 1.00 37.06 269 THR A O 1
ATOM 2174 N N . TYR A 1 270 ? 25.056 -35.566 -13.821 1.00 29.33 270 TYR A N 1
ATOM 2175 C CA . TYR A 1 270 ? 23.979 -36.521 -14.095 1.00 29.33 270 TYR A CA 1
ATOM 2176 C C . TYR A 1 270 ? 23.532 -36.397 -15.560 1.00 29.33 270 TYR A C 1
ATOM 2178 O O . TYR A 1 270 ? 23.362 -35.270 -16.035 1.00 29.33 270 TYR A O 1
ATOM 2186 N N . PRO A 1 271 ? 23.344 -37.517 -16.281 1.00 31.94 271 PRO A N 1
ATOM 2187 C CA . PRO A 1 271 ? 22.857 -37.508 -17.654 1.00 31.94 271 PRO A CA 1
ATOM 2188 C C . PRO A 1 271 ? 21.372 -37.124 -17.734 1.00 31.94 271 PRO A C 1
ATOM 2190 O O . PRO A 1 271 ? 20.567 -37.423 -16.851 1.00 31.94 271 PRO A O 1
ATOM 2193 N N . THR A 1 272 ? 21.031 -36.440 -18.823 1.00 29.77 272 THR A N 1
ATOM 2194 C CA . THR A 1 272 ? 19.706 -35.907 -19.150 1.00 29.77 272 THR A CA 1
ATOM 2195 C C . THR A 1 272 ? 18.733 -37.032 -19.538 1.00 29.77 272 THR A C 1
ATOM 2197 O O . THR A 1 272 ? 19.049 -37.800 -20.447 1.00 29.77 272 THR A O 1
ATOM 2200 N N . PRO A 1 273 ? 17.535 -37.135 -18.932 1.00 32.03 273 PRO A N 1
ATOM 2201 C CA . PRO A 1 273 ? 16.466 -37.990 -19.450 1.00 32.03 273 PRO A CA 1
ATOM 2202 C C . PRO A 1 273 ? 15.842 -37.371 -20.716 1.00 32.03 273 PRO A C 1
ATOM 2204 O O . PRO A 1 273 ? 15.684 -36.146 -20.763 1.00 32.03 273 PRO A O 1
ATOM 2207 N N . PRO A 1 274 ? 15.462 -38.165 -21.736 1.00 32.59 274 PRO A N 1
ATOM 2208 C CA . PRO A 1 274 ? 14.884 -37.626 -22.958 1.00 32.59 274 PRO A CA 1
ATOM 2209 C C . PRO A 1 274 ? 13.473 -37.066 -22.734 1.00 32.59 274 PRO A C 1
ATOM 2211 O O . PRO A 1 274 ? 12.684 -37.552 -21.923 1.00 32.59 274 PRO A O 1
ATOM 2214 N N . LEU A 1 275 ? 13.185 -36.016 -23.501 1.00 29.42 275 LEU A N 1
ATOM 2215 C CA . LEU A 1 275 ? 11.936 -35.265 -23.543 1.00 29.42 275 LEU A CA 1
ATOM 2216 C C . LEU A 1 275 ? 10.764 -36.155 -24.011 1.00 29.42 275 LEU A C 1
ATOM 2218 O O . LEU A 1 275 ? 10.897 -36.817 -25.044 1.00 29.42 275 LEU A O 1
ATOM 2222 N N . PRO A 1 276 ? 9.582 -36.123 -23.365 1.00 30.73 276 PRO A N 1
ATOM 2223 C CA . PRO A 1 276 ? 8.385 -36.694 -23.960 1.00 30.73 276 PRO A CA 1
ATOM 2224 C C . PRO A 1 276 ? 7.977 -35.832 -25.156 1.00 30.73 276 PRO A C 1
ATOM 2226 O O . PRO A 1 276 ? 7.468 -34.719 -25.013 1.00 30.73 276 PRO A O 1
ATOM 2229 N N . THR A 1 277 ? 8.203 -36.361 -26.353 1.00 33.56 277 THR A N 1
ATOM 2230 C CA . THR A 1 277 ? 7.526 -35.882 -27.554 1.00 33.56 277 THR A CA 1
ATOM 2231 C C . THR A 1 277 ? 6.158 -36.546 -27.560 1.00 33.56 277 THR A C 1
ATOM 2233 O O . THR A 1 277 ? 6.048 -37.738 -27.826 1.00 33.56 277 THR A O 1
ATOM 2236 N N . THR A 1 278 ? 5.112 -35.793 -27.225 1.00 30.97 278 THR A N 1
ATOM 2237 C CA . THR A 1 278 ? 3.734 -36.240 -27.461 1.00 30.97 278 THR A CA 1
ATOM 2238 C C . THR A 1 278 ? 3.170 -35.417 -28.601 1.00 30.97 278 THR A C 1
ATOM 2240 O O . THR A 1 278 ? 2.880 -34.229 -28.470 1.00 30.97 278 THR A O 1
ATOM 2243 N N . THR A 1 279 ? 3.070 -36.080 -29.741 1.00 32.19 279 THR A N 1
ATOM 2244 C CA . THR A 1 279 ? 2.294 -35.695 -30.908 1.00 32.19 279 THR A CA 1
ATOM 2245 C C . THR A 1 279 ? 0.835 -35.423 -30.521 1.00 32.19 279 THR A C 1
ATOM 2247 O O . THR A 1 279 ? 0.213 -36.162 -29.759 1.00 32.19 279 THR A O 1
ATOM 2250 N N . GLN A 1 280 ? 0.272 -34.339 -31.061 1.00 48.91 280 GLN A N 1
ATOM 2251 C CA . GLN A 1 280 ? -1.170 -34.097 -31.096 1.00 48.91 280 GLN A CA 1
ATOM 2252 C C . GLN A 1 280 ? -1.886 -35.293 -31.745 1.00 48.91 280 GLN A C 1
ATOM 2254 O O . GLN A 1 280 ? -1.740 -35.514 -32.943 1.00 48.91 280 GLN A O 1
ATOM 2259 N N . SER A 1 281 ? -2.736 -36.005 -31.007 1.00 55.34 281 SER A N 1
ATOM 2260 C CA . SER A 1 281 ? -3.893 -36.688 -31.598 1.00 55.34 281 SER A CA 1
ATOM 2261 C C . SER A 1 281 ? -4.981 -36.889 -30.538 1.00 55.34 281 SER A C 1
ATOM 2263 O O . SER A 1 281 ? -4.688 -37.287 -29.414 1.00 55.34 281 SER A O 1
ATOM 2265 N N . GLY A 1 282 ? -6.235 -36.551 -30.864 1.00 61.97 282 GLY A N 1
ATOM 2266 C CA . GLY A 1 282 ? -7.380 -36.940 -30.030 1.00 61.97 282 GLY A CA 1
ATOM 2267 C C . GLY A 1 282 ? -8.614 -36.033 -30.028 1.00 61.97 282 GLY A C 1
ATOM 2268 O O . GLY A 1 282 ? -9.655 -36.473 -29.548 1.00 61.97 282 GLY A O 1
ATOM 2269 N N . CYS A 1 283 ? -8.570 -34.801 -30.552 1.00 76.06 283 CYS A N 1
ATOM 2270 C CA . CYS A 1 283 ? -9.769 -33.953 -30.584 1.00 76.06 283 CYS A CA 1
ATOM 2271 C C . CYS A 1 283 ? -10.319 -33.735 -31.999 1.00 76.06 283 CYS A C 1
ATOM 2273 O O . CYS A 1 283 ? -9.817 -32.909 -32.763 1.00 76.06 283 CYS A O 1
ATOM 2275 N N . ALA A 1 284 ? -11.381 -34.472 -32.322 1.00 82.38 284 ALA A N 1
ATOM 2276 C CA . ALA A 1 284 ? -12.127 -34.391 -33.572 1.00 82.38 284 ALA A CA 1
ATOM 2277 C C . ALA A 1 284 ? -13.639 -34.461 -33.300 1.00 82.38 284 ALA A C 1
ATOM 2279 O O . ALA A 1 284 ? -14.069 -34.878 -32.221 1.00 82.38 284 ALA A O 1
ATOM 2280 N N . ASP A 1 285 ? -14.437 -34.051 -34.283 1.00 85.00 285 ASP A N 1
ATOM 2281 C CA . ASP A 1 285 ? -15.875 -34.313 -34.281 1.00 85.00 285 ASP A CA 1
ATOM 2282 C C . ASP A 1 285 ? -16.110 -35.783 -34.649 1.00 85.00 285 ASP A C 1
ATOM 2284 O O . ASP A 1 285 ? -15.490 -36.298 -35.577 1.00 85.00 285 ASP A O 1
ATOM 2288 N N . LYS A 1 286 ? -16.969 -36.467 -33.889 1.00 83.50 286 LYS A N 1
ATOM 2289 C CA . LYS A 1 286 ? -17.343 -37.869 -34.129 1.00 83.50 286 LYS A CA 1
ATOM 2290 C C . LYS A 1 286 ? -18.528 -37.992 -35.083 1.00 83.50 286 LYS A C 1
ATOM 2292 O O . LYS A 1 286 ? -18.636 -38.985 -35.790 1.00 83.50 286 LYS A O 1
ATOM 2297 N N . ALA A 1 287 ? -19.421 -37.002 -35.089 1.00 77.12 287 ALA A N 1
ATOM 2298 C CA . ALA A 1 287 ? -20.464 -36.894 -36.102 1.00 77.12 287 ALA A CA 1
ATOM 2299 C C . ALA A 1 287 ? -19.896 -36.267 -37.385 1.00 77.12 287 ALA A C 1
ATOM 2301 O O . ALA A 1 287 ? -18.898 -35.545 -37.340 1.00 77.12 287 ALA A O 1
ATOM 2302 N N . ALA A 1 288 ? -20.544 -36.524 -38.527 1.00 75.06 288 ALA A N 1
ATOM 2303 C CA . ALA A 1 288 ? -20.137 -35.958 -39.811 1.00 75.06 288 ALA A CA 1
ATOM 2304 C C . ALA A 1 288 ? -19.944 -34.423 -39.702 1.00 75.06 288 ALA A C 1
ATOM 2306 O O . ALA A 1 288 ? -20.839 -33.741 -39.186 1.00 75.06 288 ALA A O 1
ATOM 2307 N N . PRO A 1 289 ? -18.831 -33.851 -40.211 1.00 65.38 289 PRO A N 1
ATOM 2308 C CA . PRO A 1 289 ? -18.522 -32.421 -40.076 1.00 65.38 289 PRO A CA 1
ATOM 2309 C C . PRO A 1 289 ? -19.644 -31.488 -40.560 1.00 65.38 289 PRO A C 1
ATOM 2311 O O . PRO A 1 289 ? -19.866 -30.420 -39.987 1.00 65.38 289 PRO A O 1
ATOM 2314 N N . ALA A 1 290 ? -20.399 -31.917 -41.579 1.00 69.88 290 ALA A N 1
ATOM 2315 C CA . ALA A 1 290 ? -21.555 -31.191 -42.100 1.00 69.88 290 ALA A CA 1
ATOM 2316 C C . ALA A 1 290 ? -22.666 -31.008 -41.048 1.00 69.88 290 ALA A C 1
ATOM 2318 O O . ALA A 1 290 ? -23.258 -29.934 -40.963 1.00 69.88 290 ALA A O 1
ATOM 2319 N N . HIS A 1 291 ? -22.913 -32.013 -40.204 1.00 79.75 291 HIS A N 1
ATOM 2320 C CA . HIS A 1 291 ? -23.956 -31.962 -39.178 1.00 79.75 291 HIS A CA 1
ATOM 2321 C C . HIS A 1 291 ? -23.530 -31.092 -37.993 1.00 79.75 291 HIS A C 1
ATOM 2323 O O . HIS A 1 291 ? -24.292 -30.230 -37.556 1.00 79.75 291 HIS A O 1
ATOM 2329 N N . CYS A 1 292 ? -22.284 -31.236 -37.532 1.00 83.38 292 CYS A N 1
ATOM 2330 C CA . CYS A 1 292 ? -21.756 -30.409 -36.449 1.00 83.38 292 CYS A CA 1
ATOM 2331 C C . CYS A 1 292 ? -21.764 -28.916 -36.804 1.00 83.38 292 CYS A C 1
ATOM 2333 O O . CYS A 1 292 ? -22.149 -28.101 -35.967 1.00 83.38 292 CYS A O 1
ATOM 2335 N N . ARG A 1 293 ? -21.438 -28.549 -38.052 1.00 83.31 293 ARG A N 1
ATOM 2336 C CA . ARG A 1 293 ? -21.495 -27.152 -38.514 1.00 83.31 293 ARG A CA 1
ATOM 2337 C C . ARG A 1 293 ? -22.910 -26.572 -38.435 1.00 83.31 293 ARG A C 1
ATOM 2339 O O . ARG A 1 293 ? -23.088 -25.450 -37.965 1.00 83.31 293 ARG A O 1
ATOM 2346 N N . VAL A 1 294 ? -23.914 -27.341 -38.860 1.00 81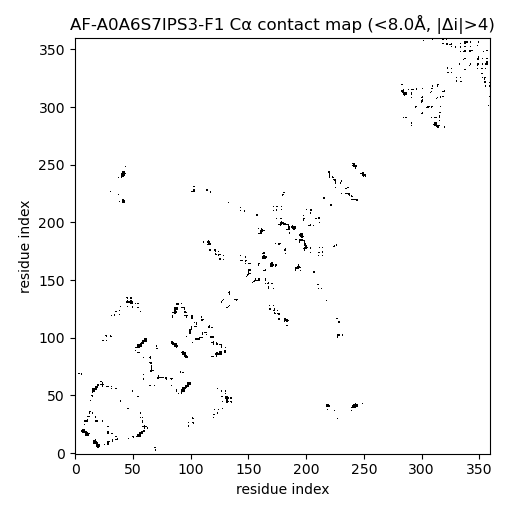.19 294 VAL A N 1
ATOM 2347 C CA . VAL A 1 294 ? -25.326 -26.926 -38.815 1.00 81.19 294 VAL A CA 1
ATOM 2348 C C . VAL A 1 294 ? -25.813 -26.792 -37.370 1.00 81.19 294 VAL A C 1
ATOM 2350 O O . VAL A 1 294 ? -26.485 -25.821 -37.033 1.00 81.19 294 VAL A O 1
ATOM 2353 N N . TRP A 1 295 ? -25.453 -27.724 -36.490 1.00 85.12 295 TRP A N 1
ATOM 2354 C CA . TRP A 1 295 ? -25.863 -27.689 -35.084 1.00 85.12 295 TRP A CA 1
ATOM 2355 C C . TRP A 1 295 ? -25.172 -26.579 -34.282 1.00 85.12 295 TRP A C 1
ATOM 2357 O O . TRP A 1 295 ? -25.807 -25.955 -33.431 1.00 85.12 295 TRP A O 1
ATOM 2367 N N . VAL A 1 296 ? -23.909 -26.265 -34.588 1.00 84.50 296 VAL A N 1
ATOM 2368 C CA . VAL A 1 296 ? -23.226 -25.079 -34.044 1.00 84.50 296 VAL A CA 1
ATOM 2369 C C . VAL A 1 296 ? -23.957 -23.801 -34.452 1.00 84.50 296 VAL A C 1
ATOM 2371 O O . VAL A 1 296 ? -24.214 -22.963 -33.593 1.00 84.50 296 VAL A O 1
ATOM 2374 N N . ALA A 1 297 ? -24.353 -23.668 -35.725 1.00 83.25 297 ALA A N 1
ATOM 2375 C CA . ALA A 1 297 ? -25.094 -22.498 -36.207 1.00 83.25 297 ALA A CA 1
ATOM 2376 C C . ALA A 1 297 ? -26.457 -22.326 -35.508 1.00 83.25 297 ALA A C 1
ATOM 2378 O O . ALA A 1 297 ? -26.936 -21.207 -35.348 1.00 83.25 297 ALA A O 1
ATOM 2379 N N . LYS A 1 298 ? -27.049 -23.423 -35.019 1.00 81.62 298 LYS A N 1
ATOM 2380 C CA . LYS A 1 298 ? -28.271 -23.422 -34.197 1.00 81.62 298 LYS A CA 1
ATOM 2381 C C . LYS A 1 298 ? -28.014 -23.246 -32.692 1.00 81.62 298 LYS A C 1
ATOM 2383 O O . LYS A 1 298 ? -28.932 -23.404 -31.897 1.00 81.62 298 LYS A O 1
ATOM 2388 N N . SER A 1 299 ? -26.788 -22.909 -32.282 1.00 82.75 299 SER A N 1
ATOM 2389 C CA . SER A 1 299 ? -26.385 -22.691 -30.880 1.00 82.75 299 SER A CA 1
ATOM 2390 C C . SER A 1 299 ? -26.513 -23.916 -29.962 1.00 82.75 299 SER A C 1
ATOM 2392 O O . SER A 1 299 ? -26.611 -23.795 -28.742 1.00 82.75 299 SER A O 1
ATOM 2394 N N . TYR A 1 300 ? -26.453 -25.130 -30.513 1.00 85.75 300 TYR A N 1
ATOM 2395 C CA . TYR A 1 300 ? -26.644 -26.357 -29.730 1.00 85.75 300 TYR A CA 1
ATOM 2396 C C . TYR A 1 300 ? -25.489 -26.677 -28.770 1.00 85.75 300 TYR A C 1
ATOM 2398 O O . TYR A 1 300 ? -25.670 -27.470 -27.850 1.00 85.75 300 TYR A O 1
ATOM 2406 N N . CYS A 1 301 ? -24.328 -26.031 -28.918 1.00 83.06 301 CYS A N 1
ATOM 2407 C CA . CYS A 1 301 ? -23.203 -26.177 -27.989 1.00 83.06 301 CYS A CA 1
ATOM 2408 C C . CYS A 1 301 ? -23.459 -25.558 -26.602 1.00 83.06 301 CYS A C 1
ATOM 2410 O O . CYS A 1 301 ? -22.709 -25.846 -25.676 1.00 83.06 301 CYS A O 1
ATOM 2412 N N . THR A 1 302 ? -24.475 -24.700 -26.447 1.00 77.12 302 THR A N 1
ATOM 2413 C CA . THR A 1 302 ? -24.738 -23.954 -25.200 1.00 77.12 302 THR A CA 1
ATOM 2414 C C . THR A 1 302 ? -26.174 -24.094 -24.683 1.00 77.12 302 THR A C 1
ATOM 2416 O O . THR A 1 302 ? -26.496 -23.523 -23.644 1.00 77.12 302 THR A O 1
ATOM 2419 N N . GLN A 1 303 ? -27.029 -24.855 -25.378 1.00 77.12 303 GLN A N 1
ATOM 2420 C CA . GLN A 1 303 ? -28.463 -25.019 -25.086 1.00 77.12 303 GLN A CA 1
ATOM 2421 C C . GLN A 1 303 ? -28.826 -26.498 -24.810 1.00 77.12 303 GLN A C 1
ATOM 2423 O O . GLN A 1 303 ? -27.973 -27.271 -24.380 1.00 77.12 303 GLN A O 1
ATOM 2428 N N . HIS A 1 304 ? -30.078 -26.914 -25.056 1.00 74.88 304 HIS A N 1
ATOM 2429 C CA . HIS A 1 304 ? -30.627 -28.236 -24.700 1.00 74.88 304 HIS A CA 1
ATOM 2430 C C . HIS A 1 304 ? -29.813 -29.456 -25.175 1.00 74.88 304 HIS A C 1
ATOM 2432 O O . HIS A 1 304 ? -29.881 -30.506 -24.544 1.00 74.88 304 HIS A O 1
ATOM 2438 N N . TYR A 1 305 ? -29.023 -29.335 -26.247 1.00 83.19 305 TYR A N 1
ATOM 2439 C CA . TYR A 1 305 ? -28.226 -30.437 -26.806 1.00 83.19 305 TYR A CA 1
ATOM 2440 C C . TYR A 1 305 ? -26.736 -30.389 -26.421 1.00 83.19 305 TYR A C 1
ATOM 2442 O O . TYR A 1 305 ? -25.929 -31.102 -27.023 1.00 83.19 305 TYR A O 1
ATOM 2450 N N . LYS A 1 306 ? -26.358 -29.576 -25.422 1.00 83.94 306 LYS A N 1
ATOM 2451 C CA . LYS A 1 306 ? -24.961 -29.352 -25.009 1.00 83.94 306 LYS A CA 1
ATOM 2452 C C . LYS A 1 306 ? -24.188 -30.658 -24.801 1.00 83.94 306 LYS A C 1
ATOM 2454 O O . LYS A 1 306 ? -23.121 -30.818 -25.387 1.00 83.94 306 LYS A O 1
ATOM 2459 N N . ASP A 1 307 ? -24.725 -31.610 -24.042 1.00 83.31 307 ASP A N 1
ATOM 2460 C CA . ASP A 1 307 ? -24.016 -32.860 -23.721 1.00 83.31 307 ASP A CA 1
ATOM 2461 C C . ASP A 1 307 ? -23.774 -33.733 -24.961 1.00 83.31 307 ASP A C 1
ATOM 2463 O O . ASP A 1 307 ? -22.683 -34.277 -25.160 1.00 83.31 307 ASP A O 1
ATOM 2467 N N . TYR A 1 308 ? -24.764 -33.804 -25.857 1.00 84.56 308 TYR A N 1
ATOM 2468 C CA . TYR A 1 308 ? -24.625 -34.491 -27.139 1.00 84.56 308 TYR A CA 1
ATOM 2469 C C . TYR A 1 308 ? -23.565 -33.817 -28.021 1.00 84.56 308 TYR A C 1
ATOM 2471 O O . TYR A 1 308 ? -22.735 -34.494 -28.635 1.00 84.56 308 TYR A O 1
ATOM 2479 N N . MET A 1 309 ? -23.548 -32.483 -28.040 1.00 85.69 309 MET A N 1
ATOM 2480 C CA . MET A 1 309 ? -22.584 -31.688 -28.797 1.00 85.69 309 MET A CA 1
ATOM 2481 C C . MET A 1 309 ? -21.161 -31.804 -28.231 1.00 85.69 309 MET A C 1
ATOM 2483 O O . MET A 1 309 ? -20.216 -31.940 -29.006 1.00 85.69 309 MET A O 1
ATOM 2487 N N . MET A 1 310 ? -20.982 -31.851 -26.907 1.00 86.69 310 MET A N 1
ATOM 2488 C CA . MET A 1 310 ? -19.673 -32.080 -26.275 1.00 86.69 310 MET A CA 1
ATOM 2489 C C . MET A 1 310 ? -19.123 -33.486 -26.547 1.00 86.69 310 MET A C 1
ATOM 2491 O O . MET A 1 310 ? -17.905 -33.674 -26.606 1.00 86.69 310 MET A O 1
ATOM 2495 N N . LYS A 1 311 ? -20.006 -34.471 -26.754 1.00 86.00 311 LYS A N 1
ATOM 2496 C CA . LYS A 1 311 ? -19.635 -35.856 -27.076 1.00 86.00 311 LYS A CA 1
ATOM 2497 C C . LYS A 1 311 ? -19.312 -36.065 -28.559 1.00 86.00 311 LYS A C 1
ATOM 2499 O O . LYS A 1 311 ? -18.382 -36.813 -28.864 1.00 86.00 311 LYS A O 1
ATOM 2504 N N . ASN A 1 312 ? -20.062 -35.426 -29.462 1.00 86.88 312 ASN A N 1
ATOM 2505 C CA . ASN A 1 312 ? -20.018 -35.719 -30.901 1.00 86.88 312 ASN A CA 1
ATOM 2506 C C . ASN A 1 312 ? -19.444 -34.597 -31.776 1.00 86.88 312 ASN A C 1
ATOM 2508 O O . ASN A 1 312 ? -19.012 -34.881 -32.888 1.00 86.88 312 ASN A O 1
ATOM 2512 N N . CYS A 1 313 ? -19.406 -33.356 -31.290 1.00 89.44 313 CYS A N 1
ATOM 2513 C CA . CYS A 1 313 ? -19.018 -32.163 -32.053 1.00 89.44 313 CYS A CA 1
ATOM 2514 C C . CYS A 1 313 ? -18.025 -31.271 -31.281 1.00 89.44 313 CYS A C 1
ATOM 2516 O O . CYS A 1 313 ? -18.075 -30.041 -31.343 1.00 89.44 313 CYS A O 1
ATOM 2518 N N . LYS A 1 314 ? -17.122 -31.889 -30.509 1.00 86.62 314 LYS A N 1
ATOM 2519 C CA . LYS A 1 314 ? -16.211 -31.209 -29.575 1.00 86.62 314 LYS A CA 1
ATOM 2520 C C . LYS A 1 314 ? -15.253 -30.225 -30.257 1.00 86.62 314 LYS A C 1
ATOM 2522 O O . LYS A 1 314 ? -14.922 -29.190 -29.669 1.00 86.62 314 LYS A O 1
ATOM 2527 N N . LYS A 1 315 ? -14.818 -30.518 -31.487 1.00 87.06 315 LYS A N 1
ATOM 2528 C CA . LYS A 1 315 ? -13.959 -29.629 -32.281 1.00 87.06 315 LYS A CA 1
ATOM 2529 C C . LYS A 1 315 ? -14.766 -28.457 -32.819 1.00 87.06 315 LYS A C 1
ATOM 2531 O O . LYS A 1 315 ? -14.353 -27.314 -32.629 1.00 87.06 315 LYS A O 1
ATOM 2536 N N . SER A 1 316 ? -15.935 -28.735 -33.384 1.00 86.88 316 SER A N 1
ATOM 2537 C CA . SER A 1 316 ? -16.868 -27.728 -33.895 1.00 86.88 316 SER A CA 1
ATOM 2538 C C . SER A 1 316 ? -17.381 -26.771 -32.807 1.00 86.88 316 SER A C 1
ATOM 2540 O O . SER A 1 316 ? -17.470 -25.571 -33.048 1.00 86.88 316 SER A O 1
ATOM 2542 N N . CYS A 1 317 ? -17.612 -27.245 -31.578 1.00 84.81 317 CYS A N 1
ATOM 2543 C CA . CYS A 1 317 ? -17.941 -26.389 -30.429 1.00 84.81 317 CYS A CA 1
ATOM 2544 C C . CYS A 1 317 ? -16.725 -25.665 -29.826 1.00 84.81 317 CYS A C 1
ATOM 2546 O O . CYS A 1 317 ? -16.858 -24.889 -28.884 1.00 84.81 317 CYS A O 1
ATOM 2548 N N . GLY A 1 318 ? -15.518 -25.907 -30.346 1.00 84.62 318 GLY A N 1
ATOM 2549 C CA . GLY A 1 318 ? -14.325 -25.193 -29.923 1.00 84.62 318 GLY A CA 1
ATOM 2550 C C . GLY A 1 318 ? -13.701 -25.666 -28.608 1.00 84.62 318 GLY A C 1
ATOM 2551 O O . GLY A 1 318 ? -12.876 -24.931 -28.065 1.00 84.62 318 GLY A O 1
ATOM 2552 N N . CYS A 1 319 ? -14.044 -26.869 -28.145 1.00 87.25 319 CYS A N 1
ATOM 2553 C CA . CYS A 1 319 ? -13.654 -27.447 -26.856 1.00 87.25 319 CYS A CA 1
ATOM 2554 C C . CYS A 1 319 ? -12.455 -28.411 -26.937 1.00 87.25 319 CYS A C 1
ATOM 2556 O O . CYS A 1 319 ? -12.211 -29.181 -26.007 1.00 87.25 319 CYS A O 1
ATOM 2558 N N . CYS A 1 320 ? -11.684 -28.376 -28.028 1.00 84.88 320 CYS A N 1
ATOM 2559 C CA . CYS A 1 320 ? -10.420 -29.117 -28.118 1.00 84.88 320 CYS A CA 1
ATOM 2560 C C . CYS A 1 320 ? -9.313 -28.525 -27.254 1.00 84.88 320 CYS A C 1
ATOM 2562 O O . CYS A 1 320 ? -8.526 -29.263 -26.672 1.00 84.88 320 CYS A O 1
ATOM 2564 N N . SER A 1 321 ? -9.304 -27.199 -27.144 1.00 83.44 321 SER A N 1
ATOM 2565 C CA . SER A 1 321 ? -8.336 -26.458 -26.345 1.00 83.44 321 SER A CA 1
ATOM 2566 C C . SER A 1 321 ? -8.993 -25.205 -25.764 1.00 83.44 321 SER A C 1
ATOM 2568 O O . SER A 1 321 ? -8.581 -24.089 -26.085 1.00 83.44 321 SER A O 1
ATOM 2570 N N . PRO A 1 322 ? -10.044 -25.338 -24.935 1.00 82.25 322 PRO A N 1
ATOM 2571 C CA . PRO A 1 322 ? -10.784 -24.177 -24.447 1.00 82.25 322 PRO A CA 1
ATOM 2572 C C . PRO A 1 322 ? -9.894 -23.231 -23.631 1.00 82.25 322 PRO A C 1
ATOM 2574 O O . PRO A 1 322 ? -10.071 -22.020 -23.692 1.00 82.25 322 PRO A O 1
ATOM 2577 N N . LEU A 1 323 ? -8.860 -23.763 -22.967 1.00 82.19 323 LEU A N 1
ATOM 2578 C CA . LEU A 1 323 ? -7.841 -22.969 -22.277 1.00 82.19 323 LEU A CA 1
ATOM 2579 C C . LEU A 1 323 ? -7.028 -22.074 -23.219 1.00 82.19 323 LEU A C 1
ATOM 2581 O O . LEU A 1 323 ? -6.702 -20.962 -22.836 1.00 82.19 323 LEU A O 1
ATOM 2585 N N . GLN A 1 324 ? -6.749 -22.492 -24.457 1.00 84.62 324 GLN A N 1
ATOM 2586 C CA . GLN A 1 324 ? -6.023 -21.652 -25.424 1.00 84.62 324 GLN A CA 1
ATOM 2587 C C . GLN A 1 324 ? -6.851 -20.445 -25.886 1.00 84.62 324 GLN A C 1
ATOM 2589 O O . GLN A 1 324 ? -6.296 -19.464 -26.367 1.00 84.62 324 GLN A O 1
ATOM 2594 N N . LYS A 1 325 ? -8.177 -20.512 -25.719 1.00 79.94 325 LYS A N 1
ATOM 2595 C CA . LYS A 1 325 ? -9.119 -19.430 -26.025 1.00 79.94 325 LYS A CA 1
ATOM 2596 C C . LYS A 1 325 ? -9.402 -18.524 -24.826 1.00 79.94 325 LYS A C 1
ATOM 2598 O O . LYS A 1 325 ? -10.046 -17.492 -24.979 1.00 79.94 325 LYS A O 1
ATOM 2603 N N . VAL A 1 326 ? -8.931 -18.901 -23.638 1.00 79.25 326 VAL A N 1
ATOM 2604 C CA . VAL A 1 326 ? -8.894 -18.020 -22.473 1.00 79.25 326 VAL A CA 1
ATOM 2605 C C . VAL A 1 326 ? -7.679 -17.107 -22.619 1.00 79.25 326 VAL A C 1
ATOM 2607 O O . VAL A 1 326 ? -6.595 -17.568 -22.981 1.00 79.25 326 VAL A O 1
ATOM 2610 N N . GLY A 1 327 ? -7.846 -15.811 -22.342 1.00 78.00 327 GLY A N 1
ATOM 2611 C CA . GLY A 1 327 ? -6.731 -14.861 -22.367 1.00 78.00 327 GLY A CA 1
ATOM 2612 C C . GLY A 1 327 ? -5.576 -15.349 -21.488 1.00 78.00 327 GLY A C 1
ATOM 2613 O O . GLY A 1 327 ? -5.820 -15.864 -20.399 1.00 78.00 327 GLY A O 1
ATOM 2614 N N . ALA A 1 328 ? -4.331 -15.193 -21.955 1.00 74.19 328 ALA A N 1
ATOM 2615 C CA . ALA A 1 328 ? -3.129 -15.790 -21.352 1.00 74.19 328 ALA A CA 1
ATOM 2616 C C . ALA A 1 328 ? -3.040 -15.609 -19.823 1.00 74.19 328 ALA A C 1
ATOM 2618 O O . ALA A 1 328 ? -2.685 -16.542 -19.104 1.00 74.19 328 ALA A O 1
ATOM 2619 N N . PHE A 1 329 ? -3.458 -14.441 -19.326 1.00 62.16 329 PHE A N 1
ATOM 2620 C CA . PHE A 1 329 ? -3.530 -14.109 -17.902 1.00 62.16 329 PHE A CA 1
ATOM 2621 C C . PHE A 1 329 ? -4.398 -15.083 -17.081 1.00 62.16 329 PHE A C 1
ATOM 2623 O O . PHE A 1 329 ? -4.021 -15.480 -15.982 1.00 62.16 329 PHE A O 1
ATOM 2630 N N . TYR A 1 330 ? -5.532 -15.523 -17.629 1.00 74.56 330 TYR A N 1
ATOM 2631 C CA . TYR A 1 330 ? -6.498 -16.383 -16.945 1.00 74.56 330 TYR A CA 1
ATOM 2632 C C . TYR A 1 330 ? -6.318 -17.873 -17.261 1.00 74.56 330 TYR A C 1
ATOM 2634 O O . TYR A 1 330 ? -7.034 -18.695 -16.699 1.00 74.56 330 TYR A O 1
ATOM 2642 N N . GLN A 1 331 ? -5.374 -18.269 -18.123 1.00 81.12 331 GLN A N 1
ATOM 2643 C CA . GLN A 1 331 ? -5.230 -19.673 -18.536 1.00 81.12 331 GLN A CA 1
ATOM 2644 C C . GLN A 1 331 ? -4.882 -20.599 -17.370 1.00 81.12 331 GLN A C 1
ATOM 2646 O O . GLN A 1 331 ? -5.524 -21.631 -17.199 1.00 81.12 331 GLN A O 1
ATOM 2651 N N . ASN A 1 332 ? -3.917 -20.223 -16.526 1.00 70.94 332 ASN A N 1
ATOM 2652 C CA . ASN A 1 332 ? -3.562 -21.020 -15.346 1.00 70.94 332 ASN A CA 1
ATOM 2653 C C . ASN A 1 332 ? -4.691 -21.031 -14.310 1.00 70.94 332 ASN A C 1
ATOM 2655 O O . ASN A 1 332 ? -4.985 -22.074 -13.730 1.00 70.94 332 ASN A O 1
ATOM 2659 N N . TYR A 1 333 ? -5.367 -19.893 -14.146 1.00 73.69 333 TYR A N 1
ATOM 2660 C CA . TYR A 1 333 ? -6.526 -19.765 -13.273 1.00 73.69 333 TYR A CA 1
ATOM 2661 C C . TYR A 1 333 ? -7.670 -20.692 -13.726 1.00 73.69 333 TYR A C 1
ATOM 2663 O O . TYR A 1 333 ? -8.140 -21.526 -12.959 1.00 73.69 333 TYR A O 1
ATOM 2671 N N . CYS A 1 334 ? -8.062 -20.647 -14.998 1.00 83.69 334 CYS A N 1
ATOM 2672 C CA . CYS A 1 334 ? -9.114 -21.508 -15.529 1.00 83.69 334 CYS A CA 1
ATOM 2673 C C . CYS A 1 334 ? -8.701 -22.978 -15.592 1.00 83.69 334 CYS A C 1
ATOM 2675 O O . CYS A 1 334 ? -9.543 -23.845 -15.397 1.00 83.69 334 CYS A O 1
ATOM 2677 N N . LYS A 1 335 ? -7.412 -23.276 -15.786 1.00 86.25 335 LYS A N 1
ATOM 2678 C CA . LYS A 1 335 ? -6.888 -24.646 -15.713 1.00 86.25 335 LYS A CA 1
ATOM 2679 C C . LYS A 1 335 ? -7.065 -25.253 -14.319 1.00 86.25 335 LYS A C 1
ATOM 2681 O O . LYS A 1 335 ? -7.294 -26.452 -14.215 1.00 86.25 335 LYS A O 1
ATOM 2686 N N . GLN A 1 336 ? -6.946 -24.443 -13.268 1.00 77.12 336 GLN A N 1
ATOM 2687 C CA . GLN A 1 336 ? -7.024 -24.899 -11.881 1.00 77.12 336 GLN A CA 1
ATOM 2688 C C . GLN A 1 336 ? -8.449 -24.851 -11.312 1.00 77.12 336 GLN A C 1
ATOM 2690 O O . GLN A 1 336 ? -8.836 -25.742 -10.560 1.00 77.12 336 GLN A O 1
ATOM 2695 N N . TYR A 1 337 ? -9.228 -23.822 -11.653 1.00 74.56 337 TYR A N 1
ATOM 2696 C CA . TYR A 1 337 ? -10.472 -23.503 -10.948 1.00 74.56 337 TYR A CA 1
ATOM 2697 C C . TYR A 1 337 ? -11.746 -23.708 -11.761 1.00 74.56 337 TYR A C 1
ATOM 2699 O O . TYR A 1 337 ? -12.809 -23.818 -11.148 1.00 74.56 337 TYR A O 1
ATOM 2707 N N . ALA A 1 338 ? -11.678 -23.797 -13.094 1.00 84.50 338 ALA A N 1
ATOM 2708 C CA . ALA A 1 338 ? -12.848 -24.103 -13.914 1.00 84.50 338 ALA A CA 1
ATOM 2709 C C . ALA A 1 338 ? -13.131 -25.612 -13.865 1.00 84.50 338 ALA A C 1
ATOM 2711 O O . ALA A 1 338 ? -12.837 -26.353 -14.796 1.00 84.50 338 ALA A O 1
ATOM 2712 N N . THR A 1 339 ? -13.655 -26.076 -12.733 1.00 88.75 339 THR A N 1
ATOM 2713 C CA . THR A 1 339 ? -14.273 -27.398 -12.581 1.00 88.75 339 THR A CA 1
ATOM 2714 C C . THR A 1 339 ? -15.785 -27.257 -12.736 1.00 88.75 339 THR A C 1
ATOM 2716 O O . THR A 1 339 ? -16.318 -26.169 -12.513 1.00 88.75 339 THR A O 1
ATOM 2719 N N . LYS A 1 340 ? -16.498 -28.343 -13.072 1.00 84.62 340 LYS A N 1
ATOM 2720 C CA . LYS A 1 340 ? -17.967 -28.322 -13.214 1.00 84.62 340 LYS A CA 1
ATOM 2721 C C . LYS A 1 340 ? -18.642 -27.722 -11.975 1.00 84.62 340 LYS A C 1
ATOM 2723 O O . LYS A 1 340 ? -19.334 -26.715 -12.069 1.00 84.62 340 LYS A O 1
ATOM 2728 N N . THR A 1 341 ? -18.270 -28.224 -10.797 1.00 87.81 341 THR A N 1
ATOM 2729 C CA . THR A 1 341 ? -18.729 -27.722 -9.495 1.00 87.81 341 THR A CA 1
ATOM 2730 C C . THR A 1 341 ? -18.488 -26.222 -9.308 1.00 87.81 341 THR A C 1
ATOM 2732 O O . THR A 1 341 ? -19.374 -25.509 -8.846 1.00 87.81 341 THR A O 1
ATOM 2735 N N . ASN A 1 342 ? -17.306 -25.712 -9.663 1.00 78.56 342 ASN A N 1
ATOM 2736 C CA . ASN A 1 342 ? -16.981 -24.298 -9.462 1.00 78.56 342 ASN A CA 1
ATOM 2737 C C . ASN A 1 342 ? -17.650 -23.384 -10.493 1.00 78.56 342 ASN A C 1
ATOM 2739 O O . ASN A 1 342 ? -18.062 -22.280 -10.141 1.00 78.56 342 ASN A O 1
ATOM 2743 N N . CYS A 1 343 ? -17.774 -23.832 -11.743 1.00 86.94 343 CYS A N 1
ATOM 2744 C CA . CYS A 1 343 ? -18.480 -23.107 -12.796 1.00 86.94 343 CYS A CA 1
ATOM 2745 C C . CYS A 1 343 ? -19.980 -22.966 -12.491 1.00 86.94 343 CYS A C 1
ATOM 2747 O O . CYS A 1 343 ? -20.567 -21.936 -12.822 1.00 86.94 343 CYS A O 1
ATOM 2749 N N . ASP A 1 344 ? -20.580 -23.954 -11.823 1.00 85.12 344 ASP A N 1
ATOM 2750 C CA . ASP A 1 344 ? -21.987 -23.909 -11.411 1.00 85.12 344 ASP A CA 1
ATOM 2751 C C . ASP A 1 344 ? -22.190 -23.094 -10.125 1.00 85.12 344 ASP A C 1
ATOM 2753 O O . ASP A 1 344 ? -23.163 -22.352 -10.000 1.00 85.12 344 ASP A O 1
ATOM 2757 N N . LYS A 1 345 ? -21.244 -23.177 -9.181 1.00 78.00 345 LYS A N 1
ATOM 2758 C CA . LYS A 1 345 ? -21.342 -22.529 -7.865 1.00 78.00 345 LYS A CA 1
ATOM 2759 C C . LYS A 1 345 ? -20.967 -21.046 -7.867 1.00 78.00 345 LYS A C 1
ATOM 2761 O O . LYS A 1 345 ? -21.525 -20.270 -7.093 1.00 78.00 345 LYS A O 1
ATOM 2766 N N . TYR A 1 346 ? -20.001 -20.636 -8.686 1.00 77.31 346 TYR A N 1
ATOM 2767 C CA . TYR A 1 346 ? -19.405 -19.304 -8.612 1.00 77.31 346 TYR A CA 1
ATOM 2768 C C . TYR A 1 346 ? -19.583 -18.531 -9.921 1.00 77.31 346 TYR A C 1
ATOM 2770 O O . TYR A 1 346 ? -18.859 -18.735 -10.897 1.00 77.31 346 TYR A O 1
ATOM 2778 N N . ALA A 1 347 ? -20.496 -17.554 -9.913 1.00 75.75 347 ALA A N 1
ATOM 2779 C CA . ALA A 1 347 ? -20.792 -16.715 -11.079 1.00 75.75 347 ALA A CA 1
ATOM 2780 C C . ALA A 1 347 ? -19.546 -16.018 -11.668 1.00 75.75 347 ALA A C 1
ATOM 2782 O O . ALA A 1 347 ? -19.447 -15.831 -12.880 1.00 75.75 347 ALA A O 1
ATOM 2783 N N . TRP A 1 348 ? -18.567 -15.672 -10.828 1.00 64.44 348 TRP A N 1
ATOM 2784 C CA . TRP A 1 348 ? -17.315 -15.052 -11.262 1.00 64.44 348 TRP A CA 1
ATOM 2785 C C . TRP A 1 348 ? -16.376 -16.041 -11.972 1.00 64.44 348 TRP A C 1
ATOM 2787 O O . TRP A 1 348 ? -15.786 -15.672 -12.982 1.00 64.44 348 TRP A O 1
ATOM 2797 N N . VAL A 1 349 ? -16.308 -17.308 -11.537 1.00 77.69 349 VAL A N 1
ATOM 2798 C CA . VAL A 1 349 ? -15.570 -18.372 -12.249 1.00 77.69 349 VAL A CA 1
ATOM 2799 C C . VAL A 1 349 ? -16.199 -18.587 -13.625 1.00 77.69 349 VAL A C 1
ATOM 2801 O O . VAL A 1 349 ? -15.496 -18.595 -14.633 1.00 77.69 349 VAL A O 1
ATOM 2804 N N . LYS A 1 350 ? -17.537 -18.663 -13.685 1.00 87.56 350 LYS A N 1
ATOM 2805 C CA . LYS A 1 350 ? -18.295 -18.802 -14.938 1.00 87.56 350 LYS A CA 1
ATOM 2806 C C . LYS A 1 350 ? -18.072 -17.633 -15.899 1.00 87.56 350 LYS A C 1
ATOM 2808 O O . LYS A 1 350 ? -18.043 -17.837 -17.108 1.00 87.56 350 LYS A O 1
ATOM 2813 N N . LYS A 1 351 ? -17.889 -16.417 -15.377 1.00 84.44 351 LYS A N 1
ATOM 2814 C CA . LYS A 1 351 ? -17.595 -15.222 -16.178 1.00 84.44 351 LYS A CA 1
ATOM 2815 C C . LYS A 1 351 ? -16.148 -15.213 -16.683 1.00 84.44 351 LYS A C 1
ATOM 2817 O O . LYS A 1 351 ? -15.929 -15.047 -17.878 1.00 84.44 351 LYS A O 1
ATOM 2822 N N . THR A 1 352 ? -15.176 -15.421 -15.798 1.00 82.56 352 THR A N 1
ATOM 2823 C CA . THR A 1 352 ? -13.737 -15.352 -16.111 1.00 82.56 352 THR A CA 1
ATOM 2824 C C . THR A 1 352 ? -13.269 -16.522 -16.976 1.00 82.56 352 THR A C 1
ATOM 2826 O O . THR A 1 352 ? -12.453 -16.349 -17.877 1.00 82.56 352 THR A O 1
ATOM 2829 N N . CYS A 1 353 ? -13.824 -17.712 -16.746 1.00 88.69 353 CYS A N 1
ATOM 2830 C CA . CYS A 1 353 ? -13.463 -18.949 -17.433 1.00 88.69 353 CYS A CA 1
ATOM 2831 C C . CYS A 1 353 ? -14.549 -19.444 -18.373 1.00 88.69 353 CYS A C 1
ATOM 2833 O O . CYS A 1 353 ? -14.639 -20.646 -18.612 1.00 88.69 353 CYS A O 1
ATOM 2835 N N . LYS A 1 354 ? -15.364 -18.534 -18.917 1.00 88.25 354 LYS A N 1
ATOM 2836 C CA . LYS A 1 354 ? -16.553 -18.869 -19.705 1.00 88.25 354 LYS A CA 1
ATOM 2837 C C . LYS A 1 354 ? -16.298 -19.955 -20.749 1.00 88.25 354 LYS A C 1
ATOM 2839 O O . LYS A 1 354 ? -17.000 -20.953 -20.760 1.00 88.25 354 LYS A O 1
ATOM 2844 N N . VAL A 1 355 ? -15.243 -19.815 -21.552 1.00 87.06 355 VAL A N 1
ATOM 2845 C CA . VAL A 1 355 ? -14.920 -20.775 -22.624 1.00 87.06 355 VAL A CA 1
ATOM 2846 C C . VAL A 1 355 ? -14.566 -22.166 -22.086 1.00 87.06 355 VAL A C 1
ATOM 2848 O O . VAL A 1 355 ? -14.823 -23.161 -22.751 1.00 87.06 355 VAL A O 1
ATOM 2851 N N . VAL A 1 356 ? -13.994 -22.259 -20.883 1.00 89.56 356 VAL A N 1
ATOM 2852 C CA . VAL A 1 356 ? -13.692 -23.543 -20.231 1.00 89.56 356 VAL A CA 1
ATOM 2853 C C . VAL A 1 356 ? -14.939 -24.100 -19.558 1.00 89.56 356 VAL A C 1
ATOM 2855 O O . VAL A 1 356 ? -15.255 -25.260 -19.775 1.00 89.56 356 VAL A O 1
ATOM 2858 N N . CYS A 1 357 ? -15.688 -23.276 -18.824 1.00 89.00 357 CYS A N 1
ATOM 2859 C CA . CYS A 1 357 ? -16.938 -23.667 -18.171 1.00 89.00 357 CYS A CA 1
ATOM 2860 C C . CYS A 1 357 ? -18.019 -24.122 -19.162 1.00 89.00 357 CYS A C 1
ATOM 2862 O O . CYS A 1 357 ? -18.776 -25.045 -18.876 1.00 89.00 357 CYS A O 1
ATOM 2864 N N . ASP A 1 358 ? -18.078 -23.512 -20.344 1.00 87.25 358 ASP A N 1
ATOM 2865 C CA . ASP A 1 358 ? -19.004 -23.906 -21.406 1.00 87.25 358 ASP A CA 1
ATOM 2866 C C . ASP A 1 358 ? -18.636 -25.284 -22.003 1.00 87.25 358 ASP A C 1
ATOM 2868 O O . ASP A 1 358 ? -19.485 -25.916 -22.625 1.00 87.25 358 ASP A O 1
ATOM 2872 N N . CYS A 1 359 ? -17.416 -25.783 -21.762 1.00 86.31 359 CYS A N 1
ATOM 2873 C CA . CYS A 1 359 ? -16.911 -27.077 -22.235 1.00 86.31 359 CYS A CA 1
ATOM 2874 C C . CYS A 1 359 ? -16.910 -28.202 -21.170 1.00 86.31 359 CYS A C 1
ATOM 2876 O O . CYS A 1 359 ? -16.407 -29.292 -21.461 1.00 86.31 359 CYS A O 1
ATOM 2878 N N . LEU A 1 360 ? -17.436 -27.948 -19.960 1.00 82.44 360 LEU A N 1
ATOM 2879 C CA . LEU A 1 360 ? -17.617 -28.901 -18.839 1.00 82.44 360 LEU A CA 1
ATOM 2880 C C . LEU A 1 360 ? -19.105 -29.231 -18.636 1.00 82.44 360 LEU A C 1
ATOM 2882 O O . LEU A 1 360 ? -19.428 -30.331 -18.117 1.00 82.44 360 LEU A O 1
#